Protein AF-A0A6A5S1H1-F1 (afdb_monomer_lite)

Structure (mmCIF, N/CA/C/O backbone):
data_AF-A0A6A5S1H1-F1
#
_entry.id   AF-A0A6A5S1H1-F1
#
loop_
_atom_site.group_PDB
_atom_site.id
_atom_site.type_symbol
_atom_site.label_atom_id
_atom_site.label_alt_id
_atom_site.label_comp_id
_atom_site.label_asym_id
_atom_site.label_entity_id
_atom_site.label_seq_id
_atom_site.pdbx_PDB_ins_code
_atom_site.Cartn_x
_atom_site.Cartn_y
_atom_site.Cartn_z
_atom_site.occupancy
_atom_site.B_iso_or_equiv
_atom_site.auth_seq_id
_atom_site.auth_comp_id
_atom_site.auth_asym_id
_atom_site.auth_atom_id
_atom_site.pdbx_PDB_model_num
ATOM 1 N N . MET A 1 1 ? 19.711 -15.164 12.894 1.00 39.84 1 MET A N 1
ATOM 2 C CA . MET A 1 1 ? 18.933 -15.982 11.940 1.00 39.84 1 MET A CA 1
ATOM 3 C C . MET A 1 1 ? 19.487 -15.701 10.557 1.00 39.84 1 MET A C 1
ATOM 5 O O . MET A 1 1 ? 19.548 -14.540 10.184 1.00 39.84 1 MET A O 1
ATOM 9 N N . VAL A 1 2 ? 19.986 -16.722 9.862 1.00 37.66 2 VAL A N 1
ATOM 10 C CA . VAL A 1 2 ? 20.484 -16.581 8.485 1.00 37.66 2 VAL A CA 1
ATOM 11 C C . VAL A 1 2 ? 19.257 -16.595 7.567 1.00 37.66 2 VAL A C 1
ATOM 13 O O . VAL A 1 2 ? 18.473 -17.540 7.678 1.00 37.66 2 VAL A O 1
ATOM 16 N N . PRO A 1 3 ? 19.025 -15.572 6.724 1.00 47.00 3 PRO A N 1
ATOM 17 C CA . PRO A 1 3 ? 17.914 -15.604 5.783 1.00 47.00 3 PRO A CA 1
ATOM 18 C C . PRO A 1 3 ? 18.112 -16.783 4.818 1.00 47.00 3 PRO A C 1
ATOM 20 O O . PRO A 1 3 ? 19.254 -17.083 4.454 1.00 47.00 3 PRO A O 1
ATOM 23 N N . PRO A 1 4 ? 17.042 -17.489 4.410 1.00 48.69 4 PRO A N 1
ATOM 24 C CA . PRO A 1 4 ? 17.166 -18.524 3.396 1.00 48.69 4 PRO A CA 1
ATOM 25 C C . PRO A 1 4 ? 17.802 -17.909 2.145 1.00 48.69 4 PRO A C 1
ATOM 27 O O . PRO A 1 4 ? 17.297 -16.933 1.596 1.00 48.69 4 PRO A O 1
ATOM 30 N N . SER A 1 5 ? 18.939 -18.473 1.729 1.00 50.12 5 SER A N 1
ATOM 31 C CA . SER A 1 5 ? 19.629 -18.095 0.497 1.00 50.12 5 SER A CA 1
ATOM 32 C C . SER A 1 5 ? 18.637 -18.175 -0.668 1.00 50.12 5 SER A C 1
ATOM 34 O O . SER A 1 5 ? 17.901 -19.168 -0.749 1.00 50.12 5 SER A O 1
ATOM 36 N N . PRO A 1 6 ? 18.565 -17.175 -1.565 1.00 50.78 6 PRO A N 1
ATOM 37 C CA . PRO A 1 6 ? 17.627 -17.204 -2.672 1.00 50.78 6 PRO A CA 1
ATOM 38 C C . PRO A 1 6 ? 18.099 -18.232 -3.710 1.00 50.78 6 PRO A C 1
ATOM 40 O O . PRO A 1 6 ? 18.645 -17.898 -4.754 1.00 5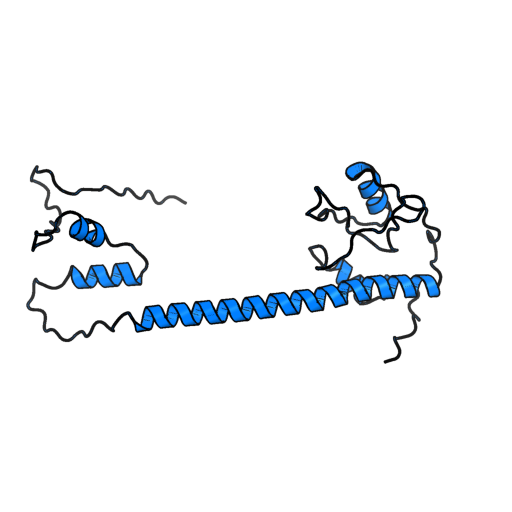0.78 6 PRO A O 1
ATOM 43 N N . GLY A 1 7 ? 17.799 -19.507 -3.460 1.00 49.41 7 GLY A N 1
ATOM 44 C CA . GLY A 1 7 ? 17.687 -20.542 -4.492 1.00 49.41 7 GLY A CA 1
ATOM 45 C C . GLY A 1 7 ? 16.432 -20.365 -5.363 1.00 49.41 7 GLY A C 1
ATOM 46 O O . GLY A 1 7 ? 16.068 -21.240 -6.142 1.00 49.41 7 GLY A O 1
ATOM 47 N N . ALA A 1 8 ? 15.726 -19.243 -5.219 1.00 53.50 8 ALA A N 1
ATOM 48 C CA . ALA A 1 8 ? 14.494 -18.940 -5.916 1.00 53.50 8 ALA A CA 1
ATOM 49 C C . ALA A 1 8 ? 14.796 -18.288 -7.271 1.00 53.50 8 ALA A C 1
ATOM 51 O O . ALA A 1 8 ? 14.995 -17.082 -7.369 1.00 53.50 8 ALA A O 1
ATOM 52 N N . GLY A 1 9 ? 14.744 -19.083 -8.340 1.00 65.06 9 GLY A N 1
ATOM 53 C CA . GLY A 1 9 ? 14.857 -18.612 -9.728 1.00 65.06 9 GLY A CA 1
ATOM 54 C C . GLY A 1 9 ? 13.734 -17.671 -10.206 1.00 65.06 9 GLY A C 1
ATOM 55 O O . GLY A 1 9 ? 13.611 -17.448 -11.407 1.00 65.06 9 GLY A O 1
ATOM 56 N N . SER A 1 10 ? 12.886 -17.148 -9.309 1.00 80.75 10 SER A N 1
ATOM 57 C CA . SER A 1 10 ? 11.794 -16.223 -9.626 1.00 80.75 10 SER A CA 1
ATOM 58 C C . SER A 1 10 ? 11.260 -15.506 -8.381 1.00 80.75 10 SER A C 1
ATOM 60 O O . SER A 1 10 ? 11.121 -16.113 -7.318 1.00 80.75 10 SER A O 1
ATOM 62 N N . ILE A 1 11 ? 10.847 -14.244 -8.552 1.00 87.12 11 ILE A N 1
ATOM 63 C CA . ILE A 1 11 ? 10.118 -13.451 -7.545 1.00 87.12 11 ILE A CA 1
ATOM 64 C C . ILE A 1 11 ? 8.825 -14.141 -7.072 1.00 87.12 11 ILE A C 1
ATOM 66 O O . ILE A 1 11 ? 8.389 -13.944 -5.942 1.00 87.12 11 ILE A O 1
ATOM 70 N N . ASN A 1 12 ? 8.230 -15.008 -7.899 1.00 88.12 12 ASN A N 1
ATOM 71 C CA . ASN A 1 12 ? 7.006 -15.741 -7.558 1.00 88.12 12 ASN A CA 1
ATOM 72 C C . ASN A 1 12 ? 7.193 -16.740 -6.403 1.00 88.12 12 ASN A C 1
ATOM 74 O O . ASN A 1 12 ? 6.206 -17.217 -5.854 1.00 88.12 12 ASN A O 1
ATOM 78 N N . ASN A 1 13 ? 8.435 -17.032 -6.011 1.00 88.19 13 ASN A N 1
ATOM 79 C CA . ASN A 1 13 ? 8.739 -17.884 -4.863 1.00 88.19 13 ASN A CA 1
ATOM 80 C C . ASN A 1 13 ? 8.932 -17.076 -3.567 1.00 88.19 13 ASN A C 1
ATOM 82 O O . ASN A 1 13 ? 9.165 -17.650 -2.504 1.00 88.19 13 ASN A O 1
ATOM 86 N N . PHE A 1 14 ? 8.869 -15.743 -3.628 1.00 92.00 14 PHE A N 1
ATOM 87 C CA . PHE A 1 14 ? 9.042 -14.891 -2.459 1.00 92.00 14 PHE A CA 1
ATOM 88 C C . PHE A 1 14 ? 7.727 -14.779 -1.694 1.00 92.00 14 PHE A C 1
ATOM 90 O O . PHE A 1 14 ? 6.811 -14.070 -2.107 1.00 92.00 14 PHE A O 1
ATOM 97 N N . VAL A 1 15 ? 7.656 -15.421 -0.527 1.00 93.56 15 VAL A N 1
ATOM 98 C CA . VAL A 1 15 ? 6.531 -15.281 0.413 1.00 93.56 15 VAL A CA 1
ATOM 99 C C . VAL A 1 15 ? 6.115 -13.816 0.640 1.00 93.56 15 VAL A C 1
ATOM 101 O O . VAL A 1 15 ? 4.923 -13.535 0.494 1.00 93.56 15 VAL A O 1
ATOM 104 N N . PRO A 1 16 ? 7.017 -12.851 0.931 1.00 94.69 16 PRO A N 1
ATOM 105 C CA . PRO A 1 16 ? 6.591 -11.465 1.135 1.00 94.69 16 PRO A CA 1
ATOM 106 C C . PRO A 1 16 ? 5.974 -10.831 -0.123 1.00 94.69 16 PRO A C 1
ATOM 108 O O . PRO A 1 16 ? 5.007 -10.078 -0.016 1.00 94.69 16 PRO A O 1
ATOM 111 N N . TYR A 1 17 ? 6.451 -11.191 -1.318 1.00 95.12 17 TYR A N 1
ATOM 112 C CA . TYR A 1 17 ? 5.857 -10.732 -2.575 1.00 95.12 17 TYR A CA 1
ATOM 113 C C . TYR A 1 17 ? 4.449 -11.302 -2.786 1.00 95.12 17 TYR A C 1
ATOM 115 O O . TYR A 1 17 ? 3.521 -10.563 -3.114 1.00 95.12 17 TYR A O 1
ATOM 123 N N . LEU A 1 18 ? 4.255 -12.601 -2.539 1.00 95.19 18 LEU A N 1
ATOM 124 C CA . LEU A 1 18 ? 2.936 -13.235 -2.630 1.00 95.19 18 LEU A CA 1
ATOM 125 C C . LEU A 1 18 ? 1.941 -12.605 -1.645 1.00 95.19 18 LEU A C 1
ATOM 127 O O . LEU A 1 18 ? 0.797 -12.328 -2.009 1.00 95.19 18 LEU A O 1
ATOM 131 N N . ARG A 1 19 ? 2.385 -12.299 -0.419 1.00 95.25 19 ARG A N 1
ATOM 132 C CA . ARG A 1 19 ? 1.577 -11.560 0.563 1.00 95.25 19 ARG A CA 1
ATOM 133 C C . ARG A 1 19 ? 1.206 -10.166 0.055 1.00 95.25 19 ARG A C 1
ATOM 135 O O . ARG A 1 19 ? 0.043 -9.788 0.152 1.00 95.25 19 ARG A O 1
ATOM 142 N N . TYR A 1 20 ? 2.156 -9.429 -0.519 1.00 95.25 20 TYR A N 1
ATOM 143 C CA . TYR A 1 20 ? 1.912 -8.115 -1.123 1.00 95.25 20 TYR A CA 1
ATOM 144 C C . TYR A 1 20 ? 0.881 -8.170 -2.267 1.00 95.25 20 TYR A C 1
ATOM 146 O O . TYR A 1 20 ? 0.015 -7.292 -2.378 1.00 95.25 20 TYR A O 1
ATOM 154 N N . LEU A 1 21 ? 0.938 -9.206 -3.112 1.00 93.69 21 LEU A N 1
ATOM 155 C CA . LEU A 1 21 ? -0.016 -9.399 -4.206 1.00 93.69 21 LEU A CA 1
ATOM 156 C C . LEU A 1 21 ? -1.433 -9.675 -3.698 1.00 93.69 21 LEU A C 1
ATOM 158 O O . LEU A 1 21 ? -2.376 -9.064 -4.193 1.00 93.69 21 LEU A O 1
ATOM 162 N N . ASN A 1 22 ? -1.574 -10.528 -2.684 1.00 93.12 22 ASN A N 1
ATOM 163 C CA . ASN A 1 22 ? -2.875 -10.966 -2.167 1.00 93.12 22 ASN A CA 1
ATOM 164 C C . ASN A 1 22 ? -3.614 -9.906 -1.335 1.00 93.12 22 ASN A C 1
ATOM 166 O O . ASN A 1 22 ? -4.733 -10.137 -0.878 1.00 93.12 22 ASN A O 1
ATOM 170 N N . ARG A 1 23 ? -3.013 -8.735 -1.118 1.00 90.50 23 ARG A N 1
ATOM 171 C CA . ARG A 1 23 ? -3.684 -7.624 -0.441 1.00 90.50 23 ARG A CA 1
ATOM 172 C C . ARG A 1 23 ? -4.744 -6.974 -1.327 1.00 90.50 23 ARG A C 1
ATOM 174 O O . ARG A 1 23 ? -4.554 -6.794 -2.522 1.00 90.50 23 ARG A O 1
ATOM 181 N N . LEU A 1 24 ? -5.845 -6.532 -0.730 1.00 87.12 24 LEU A N 1
ATOM 182 C CA . LEU A 1 24 ? -6.804 -5.681 -1.439 1.00 87.12 24 LEU A CA 1
ATOM 183 C C . LEU A 1 24 ? -6.278 -4.242 -1.507 1.00 87.12 24 LEU A C 1
ATOM 185 O O . LEU A 1 24 ? -6.124 -3.682 -2.590 1.00 87.12 24 LEU A O 1
ATOM 189 N N . ALA A 1 25 ? -5.897 -3.690 -0.356 1.00 87.31 25 ALA A N 1
ATOM 190 C CA . ALA A 1 25 ? -5.384 -2.332 -0.227 1.00 87.31 25 ALA A CA 1
ATOM 191 C C . ALA A 1 25 ? -3.847 -2.252 -0.263 1.00 87.31 25 ALA A C 1
ATOM 193 O O . ALA A 1 25 ? -3.135 -3.259 -0.230 1.00 87.31 25 ALA A O 1
ATOM 194 N N . MET A 1 26 ? -3.337 -1.023 -0.318 1.00 90.75 26 MET A N 1
ATOM 195 C CA . MET A 1 26 ? -1.927 -0.719 -0.091 1.00 90.75 26 MET A CA 1
ATOM 196 C C . MET A 1 26 ? -1.503 -1.204 1.311 1.00 90.75 26 MET A C 1
ATOM 198 O O . MET A 1 26 ? -2.243 -0.965 2.269 1.00 90.75 26 MET A O 1
ATOM 202 N N . PRO A 1 27 ? -0.347 -1.873 1.480 1.00 92.62 27 PRO A N 1
ATOM 203 C CA . PRO A 1 27 ? 0.158 -2.178 2.810 1.00 92.62 27 PRO A CA 1
ATOM 204 C C . PRO A 1 27 ? 0.377 -0.898 3.625 1.00 92.62 27 PRO A C 1
ATOM 206 O O . PRO A 1 27 ? 0.984 0.063 3.153 1.00 92.62 27 PRO A O 1
ATOM 209 N N . LEU A 1 28 ? -0.130 -0.900 4.857 1.00 91.12 28 LEU A N 1
ATOM 210 C CA . LEU A 1 28 ? 0.145 0.127 5.865 1.00 91.12 28 LEU A CA 1
ATOM 211 C C . LEU A 1 28 ? 1.645 0.411 5.991 1.00 91.12 28 LEU A C 1
ATOM 213 O O . LEU A 1 28 ? 2.463 -0.507 6.012 1.00 91.12 28 LEU A O 1
ATOM 217 N N . GLY A 1 29 ? 1.982 1.694 6.114 1.00 87.56 29 GLY A N 1
ATOM 218 C CA . GLY A 1 29 ? 3.357 2.145 6.311 1.00 87.56 29 GLY A CA 1
ATOM 219 C C . GLY A 1 29 ? 4.247 2.053 5.074 1.00 87.56 29 GLY A C 1
ATOM 220 O O . GLY A 1 29 ? 5.447 2.304 5.205 1.00 87.56 29 GLY A O 1
ATOM 221 N N . VAL A 1 30 ? 3.700 1.717 3.897 1.00 90.25 30 VAL A N 1
ATOM 222 C CA . VAL A 1 30 ? 4.475 1.761 2.655 1.00 90.25 30 VAL A CA 1
ATOM 223 C C . VAL A 1 30 ? 5.008 3.174 2.420 1.00 90.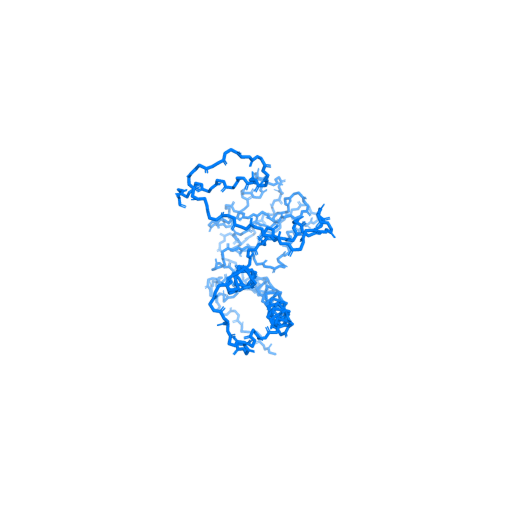25 30 VAL A C 1
ATOM 225 O O . VAL A 1 30 ? 4.295 4.164 2.582 1.00 90.25 30 VAL A O 1
ATOM 228 N N . GLU A 1 31 ? 6.279 3.259 2.057 1.00 89.19 31 GLU A N 1
ATOM 229 C CA . GLU A 1 31 ? 6.941 4.531 1.787 1.00 89.19 31 GLU A CA 1
ATOM 230 C C . GLU A 1 31 ? 6.633 5.018 0.376 1.00 89.19 31 GLU A C 1
ATOM 232 O O . GLU A 1 31 ? 6.354 4.221 -0.524 1.00 89.19 31 GLU A O 1
ATOM 237 N N . LEU A 1 32 ? 6.693 6.335 0.182 1.00 90.69 32 LEU A N 1
ATOM 238 C CA . LEU A 1 32 ? 6.616 6.933 -1.146 1.00 90.69 32 LEU A CA 1
ATOM 239 C C . LEU A 1 32 ? 7.774 6.436 -2.016 1.00 90.69 32 LEU A C 1
ATOM 241 O O . LEU A 1 32 ? 8.755 5.873 -1.527 1.00 90.69 32 LEU A O 1
ATOM 245 N N . TRP A 1 33 ? 7.650 6.617 -3.327 1.00 91.12 33 TRP A N 1
ATOM 246 C CA . TRP A 1 33 ? 8.826 6.473 -4.170 1.00 91.12 33 TRP A CA 1
ATOM 247 C C . TRP A 1 33 ? 9.830 7.568 -3.824 1.00 91.12 33 TRP A C 1
ATOM 249 O O . TRP A 1 33 ? 9.475 8.744 -3.800 1.00 91.12 33 TRP A O 1
ATOM 259 N N . GLU A 1 34 ? 11.067 7.161 -3.574 1.00 86.56 34 GLU A N 1
ATOM 260 C CA . GLU A 1 34 ? 12.192 8.081 -3.510 1.00 86.56 34 GLU A CA 1
ATOM 261 C C . GLU A 1 34 ? 12.606 8.447 -4.938 1.00 86.56 34 GLU A C 1
ATOM 263 O O . GLU A 1 34 ? 12.649 7.588 -5.830 1.00 86.56 34 GLU A O 1
ATOM 268 N N . GLU A 1 35 ? 12.856 9.735 -5.151 1.00 90.00 35 GLU A N 1
ATOM 269 C CA . GLU A 1 35 ? 13.465 10.235 -6.376 1.00 90.00 35 GLU A CA 1
ATOM 270 C C . GLU A 1 35 ? 14.983 10.104 -6.261 1.00 90.00 35 GLU A C 1
ATOM 272 O O . GLU A 1 35 ? 15.567 10.422 -5.225 1.00 90.00 35 GLU A O 1
ATOM 277 N N . ASP A 1 36 ? 15.617 9.610 -7.321 1.00 89.50 36 ASP A N 1
ATOM 278 C CA . ASP A 1 36 ? 17.070 9.635 -7.448 1.00 89.50 36 ASP A CA 1
ATOM 279 C C . ASP A 1 36 ? 17.591 11.065 -7.695 1.00 89.50 36 ASP A C 1
ATOM 281 O O . ASP A 1 36 ? 16.820 12.006 -7.896 1.00 89.50 36 ASP A O 1
ATOM 285 N N . ASP A 1 37 ? 18.916 11.235 -7.738 1.00 90.62 37 ASP A N 1
ATOM 286 C CA . ASP A 1 37 ? 19.564 12.531 -8.011 1.00 90.62 37 ASP A CA 1
ATOM 287 C C . ASP A 1 37 ? 19.144 13.157 -9.358 1.00 90.62 37 ASP A C 1
ATOM 289 O O . ASP A 1 37 ? 19.343 14.350 -9.592 1.00 90.62 37 ASP A O 1
ATOM 293 N N . ALA A 1 38 ? 18.564 12.364 -10.266 1.00 89.81 38 ALA A N 1
ATOM 294 C CA . ALA A 1 38 ? 18.036 12.809 -11.550 1.00 89.81 38 ALA A CA 1
ATOM 295 C C . ALA A 1 38 ? 16.518 13.081 -11.519 1.00 89.81 38 ALA A C 1
ATOM 297 O O . ALA A 1 38 ? 15.916 13.265 -12.585 1.00 89.81 38 ALA A O 1
ATOM 298 N N . GLY A 1 39 ? 15.894 13.092 -10.337 1.00 89.75 39 GLY A N 1
ATOM 299 C CA . GLY A 1 39 ? 14.459 13.309 -10.154 1.00 89.75 39 GLY A CA 1
ATOM 300 C C . GLY A 1 39 ? 13.603 12.150 -10.671 1.00 89.75 39 GLY A C 1
ATOM 301 O O . GLY A 1 39 ? 12.464 12.359 -11.102 1.00 89.75 39 GLY A O 1
ATOM 302 N N . LYS A 1 40 ? 14.153 10.931 -10.742 1.00 92.31 40 LYS A N 1
ATOM 303 C CA . LYS A 1 40 ? 13.445 9.756 -11.260 1.00 92.31 40 LYS A CA 1
ATOM 304 C C . LYS A 1 40 ? 13.109 8.789 -10.145 1.00 92.31 40 LYS A C 1
ATOM 306 O O . LYS A 1 40 ? 13.949 8.421 -9.334 1.00 92.31 40 LYS A O 1
ATOM 311 N N . ILE A 1 41 ? 11.885 8.282 -10.175 1.00 92.44 41 ILE A N 1
ATOM 312 C CA . ILE A 1 41 ? 11.453 7.243 -9.248 1.00 92.44 41 ILE A CA 1
ATOM 313 C C . ILE A 1 41 ? 11.907 5.860 -9.710 1.00 92.44 41 ILE A C 1
ATOM 315 O O . ILE A 1 41 ? 11.856 5.523 -10.905 1.00 92.44 41 ILE A O 1
ATOM 319 N N . ASN A 1 42 ? 12.283 5.018 -8.748 1.00 90.00 42 ASN A N 1
ATOM 320 C CA . ASN A 1 42 ? 12.562 3.609 -8.990 1.00 90.00 42 ASN A CA 1
ATOM 321 C C . ASN A 1 42 ? 11.356 2.741 -8.603 1.00 90.00 42 ASN A C 1
ATOM 323 O O . ASN A 1 42 ? 10.986 2.623 -7.435 1.00 90.00 42 ASN A O 1
ATOM 327 N N . ILE A 1 43 ? 10.746 2.111 -9.607 1.00 91.38 43 ILE A N 1
ATOM 328 C CA . ILE A 1 43 ? 9.672 1.136 -9.405 1.00 91.38 43 ILE A CA 1
ATOM 329 C C . ILE A 1 43 ? 10.306 -0.244 -9.269 1.00 91.38 43 ILE A C 1
ATOM 331 O O . ILE A 1 43 ? 10.957 -0.711 -10.211 1.00 91.38 43 ILE A O 1
ATOM 335 N N . MET A 1 44 ? 10.073 -0.926 -8.151 1.00 91.06 44 MET A N 1
ATOM 336 C CA . MET A 1 44 ? 10.704 -2.209 -7.858 1.00 91.06 44 MET A CA 1
ATOM 337 C C . MET A 1 44 ? 10.212 -3.317 -8.798 1.00 91.06 44 MET A C 1
ATOM 339 O O . MET A 1 44 ? 9.107 -3.274 -9.352 1.00 91.06 44 MET A O 1
ATOM 343 N N . PHE A 1 45 ? 11.038 -4.341 -9.014 1.00 90.50 45 PHE A N 1
ATOM 344 C CA . PHE A 1 45 ? 10.638 -5.493 -9.816 1.00 90.50 45 PHE A CA 1
ATOM 345 C C . PHE A 1 45 ? 9.400 -6.180 -9.224 1.00 90.50 45 PHE A C 1
ATOM 347 O O . PHE A 1 45 ? 9.294 -6.392 -8.018 1.00 90.50 45 PHE A O 1
ATOM 354 N N . GLY A 1 46 ? 8.432 -6.491 -10.088 1.00 90.00 46 GLY A N 1
ATOM 355 C CA . GLY A 1 46 ? 7.146 -7.066 -9.689 1.00 90.00 46 GLY A CA 1
ATOM 356 C C . GLY A 1 46 ? 6.152 -6.095 -9.044 1.00 90.00 46 GLY A C 1
ATOM 357 O O . GLY A 1 46 ? 5.033 -6.527 -8.765 1.00 90.00 46 GLY A O 1
ATOM 358 N N . GLU A 1 47 ? 6.510 -4.821 -8.833 1.00 92.88 47 GLU A N 1
ATOM 359 C CA . GLU A 1 47 ? 5.648 -3.849 -8.150 1.00 92.88 47 GLU A CA 1
ATOM 360 C C . GLU A 1 47 ? 4.405 -3.542 -8.997 1.00 92.88 47 GLU A C 1
ATOM 362 O O . GLU A 1 47 ? 4.479 -3.408 -10.225 1.00 92.88 47 GLU A O 1
ATOM 367 N N . ARG A 1 48 ? 3.243 -3.477 -8.337 1.00 93.12 48 ARG A N 1
ATOM 368 C CA . ARG A 1 48 ? 1.924 -3.397 -8.993 1.00 93.12 48 ARG A CA 1
ATOM 369 C C . ARG A 1 48 ? 1.001 -2.327 -8.424 1.00 93.12 48 ARG A C 1
ATOM 371 O O . ARG A 1 48 ? -0.074 -2.113 -8.971 1.00 93.12 48 ARG A O 1
ATOM 378 N N . ARG A 1 49 ? 1.381 -1.665 -7.336 1.00 94.56 49 ARG A N 1
ATOM 379 C CA . ARG A 1 49 ? 0.547 -0.673 -6.650 1.00 94.56 49 ARG A CA 1
ATOM 380 C C . ARG A 1 49 ? 1.219 0.685 -6.724 1.00 94.56 49 ARG A C 1
ATOM 382 O O . ARG A 1 49 ? 2.429 0.774 -6.537 1.00 94.56 49 ARG A O 1
ATOM 389 N N . CYS A 1 50 ? 0.444 1.717 -7.021 1.00 93.62 50 CYS A N 1
ATOM 390 C CA . CYS A 1 50 ? 0.957 3.075 -7.095 1.00 93.62 50 CYS A CA 1
ATOM 391 C C . CYS A 1 50 ? 1.243 3.628 -5.697 1.00 93.62 50 CYS A C 1
ATOM 393 O O . CYS A 1 50 ? 0.396 3.553 -4.816 1.00 93.62 50 CYS A O 1
ATOM 395 N N . ARG A 1 51 ? 2.436 4.202 -5.511 1.00 92.88 51 ARG A N 1
ATOM 396 C CA . ARG A 1 51 ? 2.852 4.859 -4.262 1.00 92.88 51 ARG A CA 1
ATOM 397 C C . ARG A 1 51 ? 2.929 6.379 -4.407 1.00 92.88 51 ARG A C 1
ATOM 399 O O . ARG A 1 51 ? 3.542 7.045 -3.583 1.00 92.88 51 ARG A O 1
ATOM 406 N N . ALA A 1 52 ? 2.319 6.931 -5.458 1.00 91.44 52 ALA A N 1
ATOM 407 C CA . ALA A 1 52 ? 2.254 8.370 -5.654 1.00 91.44 52 ALA A CA 1
ATOM 408 C C . ALA A 1 52 ? 1.398 9.025 -4.571 1.00 91.44 52 ALA A C 1
ATOM 410 O O . ALA A 1 52 ? 0.320 8.527 -4.240 1.00 91.44 52 ALA A O 1
ATOM 411 N N . ASN A 1 53 ? 1.865 10.163 -4.064 1.00 89.44 53 ASN A N 1
ATOM 412 C CA . ASN A 1 53 ? 1.105 10.991 -3.144 1.00 89.44 53 ASN A CA 1
ATOM 413 C C . ASN A 1 53 ? 0.160 11.915 -3.928 1.00 89.44 53 ASN A C 1
ATOM 415 O O . ASN A 1 53 ? 0.605 12.762 -4.700 1.00 89.44 53 ASN A O 1
ATOM 419 N N . ILE A 1 54 ? -1.142 11.764 -3.713 1.00 83.00 54 ILE A N 1
ATOM 420 C CA . ILE A 1 54 ? -2.199 12.614 -4.255 1.00 83.00 54 ILE A CA 1
ATOM 421 C C . ILE A 1 54 ? -2.545 13.669 -3.199 1.00 83.00 54 ILE A C 1
ATOM 423 O O . ILE A 1 54 ? -3.021 13.356 -2.104 1.00 83.00 54 ILE A O 1
ATOM 427 N N . GLY A 1 55 ? -2.302 14.941 -3.521 1.00 79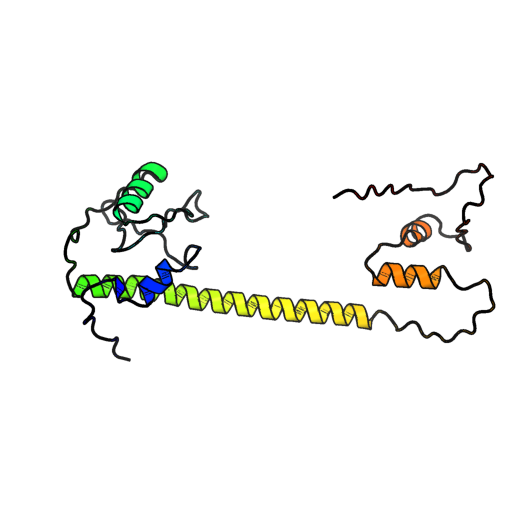.31 55 GLY A N 1
ATOM 428 C CA . GLY A 1 55 ? -2.680 16.068 -2.658 1.00 79.31 55 GLY A CA 1
ATOM 429 C C . GLY A 1 55 ? -1.935 16.125 -1.317 1.00 79.31 55 GLY A C 1
ATOM 430 O O . GLY A 1 55 ? -2.453 16.685 -0.353 1.00 79.31 55 GLY A O 1
ATOM 431 N N . GLY A 1 56 ? -0.748 15.517 -1.227 1.00 75.25 56 GLY A N 1
ATOM 432 C CA . GLY A 1 56 ? 0.123 15.585 -0.049 1.00 75.25 56 GLY A CA 1
ATOM 433 C C . GLY A 1 56 ? -0.299 14.706 1.133 1.00 75.25 56 GLY A C 1
ATOM 434 O O . GLY A 1 56 ? 0.415 14.677 2.133 1.00 75.25 56 GLY A O 1
ATOM 435 N N . ARG A 1 57 ? -1.430 13.994 1.048 1.00 72.56 57 ARG A N 1
ATOM 436 C CA . ARG A 1 57 ? -2.019 13.262 2.184 1.00 72.56 57 ARG A CA 1
ATOM 437 C C . ARG A 1 57 ? -2.402 11.817 1.889 1.00 72.56 57 ARG A C 1
ATOM 439 O O . ARG A 1 57 ? -2.514 11.038 2.830 1.00 72.56 57 ARG A O 1
ATOM 446 N N . VAL A 1 58 ? -2.649 11.457 0.629 1.00 82.25 58 VAL A N 1
ATOM 447 C CA . VAL A 1 58 ? -3.283 10.176 0.284 1.00 82.25 58 VAL A CA 1
ATOM 448 C C . VAL A 1 58 ? -2.494 9.478 -0.809 1.00 82.25 58 VAL A C 1
ATOM 450 O O . VAL A 1 58 ? -2.191 10.072 -1.836 1.00 82.25 58 VAL A O 1
ATOM 453 N N . LEU A 1 59 ? -2.184 8.199 -0.616 1.00 87.19 59 LEU A N 1
ATOM 454 C CA . LEU A 1 59 ? -1.571 7.396 -1.670 1.00 87.19 59 LEU A CA 1
ATOM 455 C C . LEU A 1 59 ? -2.583 7.075 -2.767 1.00 87.19 59 LEU A C 1
ATOM 457 O O . LEU A 1 59 ? -3.753 6.799 -2.498 1.00 87.19 59 LEU A O 1
ATOM 461 N N . CYS A 1 60 ? -2.117 7.050 -4.010 1.00 90.75 60 CYS A N 1
ATOM 462 C CA . CYS A 1 60 ? -2.920 6.577 -5.123 1.00 90.75 60 CYS A CA 1
ATOM 463 C C . CYS A 1 60 ? -3.380 5.127 -4.891 1.00 90.75 60 CYS A C 1
ATOM 465 O O . CYS A 1 60 ? -2.578 4.235 -4.637 1.00 90.75 60 CYS A O 1
ATOM 467 N N . SER A 1 61 ? -4.681 4.871 -5.037 1.00 87.00 61 SER A N 1
ATOM 468 C CA . SER A 1 61 ? -5.277 3.543 -4.836 1.00 87.00 61 SER A CA 1
ATOM 469 C C . SER A 1 61 ? -5.125 2.602 -6.039 1.00 87.00 61 SER A C 1
ATOM 471 O O . SER A 1 61 ? -5.594 1.464 -5.994 1.00 87.00 61 SER A O 1
ATOM 473 N N . THR A 1 62 ? -4.479 3.047 -7.122 1.00 92.81 62 THR A N 1
ATOM 474 C CA . THR A 1 62 ? -4.390 2.273 -8.366 1.00 92.81 62 THR A CA 1
ATOM 475 C C . THR A 1 62 ? -3.520 1.029 -8.190 1.00 92.81 62 THR A C 1
ATOM 477 O O . THR A 1 62 ? -2.350 1.107 -7.802 1.00 92.81 62 THR A O 1
ATOM 480 N N . VAL A 1 63 ? -4.078 -0.119 -8.581 1.00 93.44 63 VAL A N 1
ATOM 481 C CA . VAL A 1 63 ? -3.378 -1.401 -8.714 1.00 93.44 63 VAL A CA 1
ATOM 482 C C . VAL A 1 63 ? -3.423 -1.839 -10.174 1.00 93.44 63 VAL A C 1
ATOM 484 O O . VAL A 1 63 ? -4.470 -1.782 -10.814 1.00 93.44 63 VAL A O 1
ATOM 487 N N . VAL A 1 64 ? -2.292 -2.282 -10.714 1.00 93.12 64 VAL A N 1
ATOM 488 C CA . VAL A 1 64 ? -2.150 -2.694 -12.115 1.00 93.12 64 VAL A CA 1
ATOM 489 C C . VAL A 1 64 ? -1.571 -4.102 -12.228 1.00 93.12 64 VAL A C 1
ATOM 491 O O . VAL A 1 64 ? -0.952 -4.625 -11.306 1.00 93.12 64 VAL A O 1
ATOM 494 N N . SER A 1 65 ? -1.742 -4.735 -13.387 1.00 89.81 65 SER A N 1
ATOM 495 C CA . SER A 1 65 ? -1.309 -6.119 -13.619 1.00 89.81 65 SER A CA 1
ATOM 496 C C . SER A 1 65 ? 0.199 -6.279 -13.823 1.00 89.81 65 SER A C 1
ATOM 498 O O . SER A 1 65 ? 0.746 -7.354 -13.574 1.00 89.81 65 SER A O 1
ATOM 500 N N . THR A 1 66 ? 0.896 -5.234 -14.275 1.00 90.50 66 THR A N 1
ATOM 501 C CA . THR A 1 66 ? 2.329 -5.295 -14.584 1.00 90.50 66 THR A CA 1
ATOM 502 C C . THR A 1 66 ? 3.061 -4.037 -14.143 1.00 90.50 66 THR A C 1
ATOM 504 O O . THR A 1 66 ? 2.501 -2.942 -14.096 1.00 90.50 66 THR A O 1
ATOM 507 N N . ARG A 1 67 ? 4.367 -4.179 -13.910 1.00 90.12 67 ARG A N 1
ATOM 508 C CA . ARG A 1 67 ? 5.263 -3.051 -13.642 1.00 90.12 67 ARG A CA 1
ATOM 509 C C . ARG A 1 67 ? 5.300 -2.037 -14.791 1.00 90.12 67 ARG A C 1
ATOM 511 O O . ARG A 1 67 ? 5.393 -0.840 -14.552 1.00 90.12 67 ARG A O 1
ATOM 518 N N . GLY A 1 68 ? 5.200 -2.503 -16.039 1.00 91.12 68 GLY A N 1
ATOM 519 C CA . GLY A 1 68 ? 5.129 -1.626 -17.212 1.00 91.12 68 GLY A CA 1
ATOM 520 C C . GLY A 1 68 ? 3.880 -0.743 -17.191 1.00 91.12 68 GLY A C 1
ATOM 521 O O . GLY A 1 68 ? 3.981 0.468 -17.375 1.00 91.12 68 GLY A O 1
ATOM 522 N N . ALA A 1 69 ? 2.722 -1.325 -16.863 1.00 93.44 69 ALA A N 1
ATOM 523 C CA . ALA A 1 69 ? 1.492 -0.563 -16.665 1.00 93.44 69 ALA A CA 1
ATOM 524 C C . ALA A 1 69 ? 1.620 0.434 -15.501 1.00 93.44 69 ALA A C 1
ATOM 526 O O . ALA A 1 69 ? 1.114 1.551 -15.599 1.00 93.44 69 ALA A O 1
ATOM 527 N N . LEU A 1 70 ? 2.348 0.070 -14.437 1.00 94.31 70 LEU A N 1
ATOM 528 C CA . LEU A 1 70 ? 2.559 0.943 -13.279 1.00 94.31 70 LEU A CA 1
ATOM 529 C C . LEU A 1 70 ? 3.400 2.160 -13.654 1.00 94.31 70 LEU A C 1
ATOM 531 O O . LEU A 1 70 ? 3.039 3.283 -13.312 1.00 94.31 70 LEU A O 1
ATOM 535 N N . LYS A 1 71 ? 4.469 1.941 -14.428 1.00 93.56 71 LYS A N 1
ATOM 536 C CA . LYS A 1 71 ? 5.273 3.016 -15.015 1.00 93.56 71 LYS A CA 1
ATOM 537 C C . LYS A 1 71 ? 4.401 3.957 -15.844 1.00 93.56 71 LYS A C 1
ATOM 539 O O . LYS A 1 71 ? 4.446 5.164 -15.640 1.00 93.56 71 LYS A O 1
ATOM 544 N N . THR A 1 72 ? 3.596 3.426 -16.765 1.00 95.00 72 THR A N 1
ATOM 545 C CA . THR A 1 72 ? 2.718 4.258 -17.602 1.00 95.00 72 THR A CA 1
ATOM 546 C C . THR A 1 72 ? 1.704 5.038 -16.770 1.00 95.00 72 THR A C 1
ATOM 548 O O . THR A 1 72 ? 1.468 6.209 -17.059 1.00 95.00 72 THR A O 1
ATOM 551 N N . HIS A 1 73 ? 1.130 4.419 -15.739 1.00 95.50 73 HIS A N 1
ATOM 552 C CA . HIS A 1 73 ? 0.221 5.087 -14.814 1.00 95.50 73 HIS A CA 1
ATOM 553 C C . HIS A 1 73 ? 0.916 6.236 -14.071 1.00 95.50 73 HIS A C 1
ATOM 555 O O . HIS A 1 73 ? 0.414 7.355 -14.108 1.00 95.50 73 HIS A O 1
ATOM 561 N N . ALA A 1 74 ? 2.087 5.991 -13.473 1.00 94.31 74 ALA A N 1
ATOM 562 C CA . ALA A 1 74 ? 2.848 7.004 -12.742 1.00 94.31 74 ALA A CA 1
ATOM 563 C C . ALA A 1 74 ? 3.200 8.218 -13.615 1.00 94.31 74 ALA A C 1
ATOM 565 O O . ALA A 1 74 ? 2.985 9.357 -13.210 1.00 94.31 74 ALA A O 1
ATOM 566 N N . VAL A 1 75 ? 3.650 7.972 -14.847 1.00 94.50 75 VAL A N 1
ATOM 567 C CA . VAL A 1 75 ? 3.981 9.040 -15.801 1.00 94.50 75 VAL A CA 1
ATOM 568 C C . VAL A 1 75 ? 2.734 9.824 -16.211 1.00 94.50 75 VAL A C 1
ATOM 570 O O . VAL A 1 75 ? 2.726 11.048 -16.158 1.00 94.50 75 VAL A O 1
ATOM 573 N N . LYS A 1 76 ? 1.667 9.135 -16.635 1.00 95.56 76 LYS A N 1
ATOM 574 C CA . LYS A 1 76 ? 0.502 9.803 -17.238 1.00 95.56 76 LYS A CA 1
ATOM 575 C C . LYS A 1 76 ? -0.417 10.473 -16.222 1.00 95.56 76 LYS A C 1
ATOM 577 O O . LYS A 1 76 ? -1.015 11.485 -16.553 1.00 95.56 76 LYS A O 1
ATOM 582 N N . GLN A 1 77 ? -0.583 9.876 -15.044 1.00 95.25 77 GLN A N 1
ATOM 583 C CA . GLN A 1 77 ? -1.542 10.349 -14.042 1.00 95.25 77 GLN A CA 1
ATOM 584 C C . GLN A 1 77 ? -0.892 11.250 -12.993 1.00 95.25 77 GLN A C 1
ATOM 586 O O . GLN A 1 77 ? -1.551 12.153 -12.493 1.00 95.25 77 GLN A O 1
ATOM 591 N N . HIS A 1 78 ? 0.393 11.031 -12.692 1.00 93.25 78 HIS A N 1
ATOM 592 C CA . HIS A 1 78 ? 1.097 11.757 -11.629 1.00 93.25 78 HIS A CA 1
ATOM 593 C C . HIS A 1 78 ? 2.269 12.602 -12.141 1.00 93.25 78 HIS A C 1
ATOM 595 O O . HIS A 1 78 ? 2.969 13.204 -11.337 1.00 93.25 78 HIS A O 1
ATOM 601 N N . GLY A 1 79 ? 2.510 12.648 -13.459 1.00 91.75 79 GLY A N 1
ATOM 602 C CA . GLY A 1 79 ? 3.580 13.458 -14.057 1.00 91.75 79 GLY A CA 1
ATOM 603 C C . GLY A 1 79 ? 4.997 13.030 -13.658 1.00 91.75 79 GLY A C 1
ATOM 604 O O . GLY A 1 79 ? 5.936 13.801 -13.822 1.00 91.75 79 GLY A O 1
ATOM 605 N N . MET A 1 80 ? 5.159 11.819 -13.118 1.00 92.44 80 MET A N 1
ATOM 606 C CA . MET A 1 80 ? 6.428 11.350 -12.562 1.00 92.44 80 MET A CA 1
ATOM 607 C C . MET A 1 80 ? 7.386 10.874 -13.652 1.00 92.44 80 MET A C 1
ATOM 609 O O . MET A 1 80 ? 6.974 10.235 -14.623 1.00 92.44 80 MET A O 1
ATOM 613 N N . THR A 1 81 ? 8.685 11.088 -13.448 1.00 93.50 81 THR A N 1
ATOM 614 C CA . THR A 1 81 ? 9.722 10.494 -14.299 1.00 93.50 81 THR A CA 1
ATOM 615 C C . THR A 1 81 ? 10.186 9.180 -13.687 1.00 93.50 81 THR A C 1
ATOM 617 O O . THR A 1 81 ? 10.495 9.119 -12.506 1.00 93.50 81 THR A O 1
ATOM 620 N N . VAL A 1 82 ? 10.239 8.105 -14.475 1.00 90.69 82 VAL A N 1
ATOM 621 C CA . VAL A 1 82 ? 10.606 6.766 -13.981 1.00 90.69 82 VAL A CA 1
ATOM 622 C C . VAL A 1 82 ? 11.960 6.358 -14.542 1.00 90.69 82 VAL A C 1
ATOM 624 O O . VAL A 1 82 ? 12.165 6.421 -15.761 1.00 90.69 82 VAL A O 1
ATOM 627 N N . ALA A 1 83 ? 12.857 5.891 -13.672 1.00 88.50 83 ALA A N 1
ATOM 628 C CA . ALA A 1 83 ? 14.169 5.396 -14.065 1.00 88.50 83 ALA A CA 1
ATOM 629 C C . ALA A 1 83 ? 14.055 4.237 -15.074 1.00 88.50 83 ALA A C 1
ATOM 631 O O . ALA A 1 83 ? 13.095 3.454 -15.081 1.00 88.50 83 ALA A O 1
ATOM 632 N N . VAL A 1 84 ? 15.032 4.136 -15.979 1.00 78.94 84 VAL A N 1
ATOM 633 C CA . VAL A 1 84 ? 15.098 3.007 -16.915 1.00 78.94 84 VAL A CA 1
ATOM 634 C C . VAL A 1 84 ? 15.422 1.760 -16.107 1.00 78.94 84 VAL A C 1
ATOM 636 O O . VAL A 1 84 ? 16.351 1.753 -15.311 1.00 78.94 84 VAL A O 1
ATOM 639 N N . SER A 1 85 ? 14.647 0.694 -16.297 1.00 70.81 85 SER A N 1
ATOM 640 C CA . SER A 1 85 ? 14.954 -0.556 -15.623 1.00 70.81 85 SER A CA 1
ATOM 641 C C . SER A 1 85 ? 15.943 -1.381 -16.426 1.00 70.81 85 SER A C 1
ATOM 643 O O . SER A 1 85 ? 15.645 -1.771 -17.551 1.00 70.81 85 SER A O 1
ATOM 645 N N . GLU A 1 86 ? 17.048 -1.746 -15.790 1.00 62.31 86 GLU A N 1
ATOM 646 C CA . GLU A 1 86 ? 18.093 -2.578 -16.397 1.00 62.31 86 GLU A CA 1
ATOM 647 C C . GLU A 1 86 ? 17.705 -4.071 -16.491 1.00 62.31 86 GLU A C 1
ATOM 649 O O . GLU A 1 86 ? 18.245 -4.814 -17.301 1.00 62.31 86 GLU A O 1
ATOM 654 N N . ASN A 1 87 ? 16.695 -4.519 -15.732 1.00 60.62 87 ASN A N 1
ATOM 655 C CA . ASN A 1 87 ? 16.403 -5.943 -15.504 1.00 60.62 87 ASN A CA 1
ATOM 656 C C . ASN A 1 87 ? 15.165 -6.480 -16.252 1.00 60.62 87 ASN A C 1
ATOM 658 O O . ASN A 1 87 ? 14.408 -7.284 -15.711 1.00 60.62 87 ASN A O 1
ATOM 662 N N . MET A 1 88 ? 14.931 -6.055 -17.498 1.00 59.41 88 MET A N 1
ATOM 663 C CA . MET A 1 88 ? 13.734 -6.413 -18.295 1.00 59.41 88 MET A CA 1
ATOM 664 C C . MET A 1 88 ? 13.655 -7.892 -18.743 1.00 59.41 88 MET A C 1
ATOM 666 O O . MET A 1 88 ? 12.707 -8.266 -19.427 1.00 59.41 88 MET A O 1
ATOM 670 N N . GLY A 1 89 ? 14.618 -8.740 -18.362 1.00 66.19 89 GLY A N 1
ATOM 671 C CA . GLY A 1 89 ? 14.662 -10.157 -18.743 1.00 66.19 89 GLY A CA 1
ATOM 672 C C . GLY A 1 89 ? 14.849 -11.090 -17.549 1.00 66.19 89 GLY A C 1
ATOM 673 O O . GLY A 1 89 ? 13.880 -11.586 -16.978 1.00 66.19 89 GLY A O 1
ATOM 674 N N . LYS A 1 90 ? 16.110 -11.342 -17.183 1.00 73.56 90 LYS A N 1
ATOM 675 C CA . LYS A 1 90 ? 16.500 -12.203 -16.059 1.00 73.56 90 LYS A CA 1
ATOM 676 C C . LYS A 1 90 ? 17.236 -11.364 -15.017 1.00 73.56 90 LYS A C 1
ATOM 678 O O . LYS A 1 90 ? 18.415 -11.081 -15.218 1.00 73.56 90 LYS A O 1
ATOM 683 N N . PRO A 1 91 ? 16.560 -10.932 -13.942 1.00 80.75 91 PRO A N 1
ATOM 684 C CA . PRO A 1 91 ? 17.225 -10.178 -12.897 1.00 80.75 91 PRO A CA 1
ATOM 685 C C . PRO A 1 91 ? 18.308 -11.036 -12.230 1.00 80.75 91 PRO A C 1
ATOM 687 O O . PRO A 1 91 ? 18.139 -12.247 -12.076 1.00 80.75 91 PRO A O 1
ATOM 690 N N . SER A 1 92 ? 19.426 -10.415 -11.857 1.00 83.69 92 SER A N 1
ATOM 691 C CA . SER A 1 92 ? 20.524 -11.113 -11.184 1.00 83.69 92 SER A CA 1
ATOM 692 C C . SER A 1 92 ? 20.098 -11.607 -9.795 1.00 83.69 92 SER A C 1
ATOM 694 O O . SER A 1 92 ? 19.200 -11.040 -9.173 1.00 83.69 92 SER A O 1
ATOM 696 N N . GLY A 1 93 ? 20.759 -12.650 -9.282 1.00 84.56 93 GLY A N 1
ATOM 697 C CA . GLY A 1 93 ? 20.526 -13.151 -7.920 1.00 84.56 93 GLY A CA 1
ATOM 698 C C . GLY A 1 93 ? 20.633 -12.060 -6.840 1.00 84.56 93 GLY A C 1
ATOM 699 O O . GLY A 1 93 ? 19.705 -11.930 -6.043 1.00 84.56 93 GLY A O 1
ATOM 700 N N . PRO A 1 94 ? 21.686 -11.215 -6.843 1.00 87.38 94 PRO A N 1
ATOM 701 C CA . PRO A 1 94 ? 21.793 -10.090 -5.913 1.00 87.38 94 PRO A CA 1
ATOM 702 C C . PRO A 1 94 ? 20.639 -9.090 -6.027 1.00 87.38 94 PRO A C 1
ATOM 704 O O . PRO A 1 94 ? 20.115 -8.637 -5.017 1.00 87.38 94 PRO A O 1
ATOM 707 N N . TYR A 1 95 ? 20.180 -8.784 -7.243 1.00 87.19 95 TYR A N 1
ATOM 708 C CA . TYR A 1 95 ? 19.031 -7.898 -7.410 1.00 87.19 95 TYR A CA 1
ATOM 709 C C . TYR A 1 95 ? 17.735 -8.541 -6.901 1.00 87.19 95 TYR A C 1
ATOM 711 O O . TYR A 1 95 ? 16.927 -7.880 -6.255 1.00 87.19 95 TYR A O 1
ATOM 719 N N . LEU A 1 96 ? 17.536 -9.840 -7.144 1.00 88.56 96 LEU A N 1
ATOM 720 C CA . LEU A 1 96 ? 16.411 -10.586 -6.579 1.00 88.56 96 LEU A CA 1
ATOM 721 C C . LEU A 1 96 ? 16.441 -10.598 -5.043 1.00 88.56 96 LEU A C 1
ATOM 723 O O . LEU A 1 96 ? 15.378 -10.520 -4.432 1.00 88.56 96 LEU A O 1
ATOM 727 N N . GLN A 1 97 ? 17.622 -10.619 -4.422 1.00 89.56 97 GLN A N 1
ATOM 728 C CA . GLN A 1 97 ? 17.766 -10.456 -2.973 1.00 89.56 97 GLN A CA 1
ATOM 729 C C . GLN A 1 97 ? 17.282 -9.070 -2.512 1.00 89.56 97 GLN A C 1
ATOM 731 O O . GLN A 1 97 ? 16.450 -8.993 -1.612 1.00 89.56 97 GLN A O 1
ATOM 736 N N . THR A 1 98 ? 17.690 -7.987 -3.181 1.00 90.31 98 THR A N 1
ATOM 737 C CA . THR A 1 98 ? 17.189 -6.629 -2.885 1.00 90.31 98 THR A CA 1
ATOM 738 C C . THR A 1 98 ? 15.670 -6.523 -3.052 1.00 90.31 98 THR A C 1
ATOM 740 O O . THR A 1 98 ? 14.982 -5.896 -2.249 1.00 90.31 98 THR A O 1
ATOM 743 N N . VAL A 1 99 ? 15.118 -7.167 -4.083 1.00 91.12 99 VAL A N 1
ATOM 744 C CA . VAL A 1 99 ? 13.668 -7.225 -4.311 1.00 91.12 99 VAL A CA 1
ATOM 745 C C . VAL A 1 99 ? 12.968 -7.970 -3.170 1.00 91.12 99 VAL A C 1
ATOM 747 O O . VAL A 1 99 ? 11.916 -7.528 -2.708 1.00 91.12 99 VAL A O 1
ATOM 750 N N . TRP A 1 100 ? 13.533 -9.086 -2.703 1.00 93.00 100 TRP A N 1
ATOM 751 C CA . TRP A 1 100 ? 13.000 -9.825 -1.559 1.00 93.00 100 TRP A CA 1
ATOM 752 C C . TRP A 1 100 ? 12.980 -8.958 -0.295 1.00 93.00 100 TRP A C 1
ATOM 754 O O . TRP A 1 100 ? 11.932 -8.861 0.344 1.00 93.00 100 TRP A O 1
ATOM 764 N N . GLU A 1 101 ? 14.089 -8.282 0.013 1.00 94.00 101 GLU A N 1
ATOM 765 C CA . GLU A 1 101 ? 14.224 -7.391 1.176 1.00 94.00 101 GLU A CA 1
ATOM 766 C C . GLU A 1 101 ? 13.209 -6.250 1.129 1.00 94.00 101 GLU A C 1
ATOM 768 O O . GLU A 1 101 ? 12.531 -5.981 2.118 1.00 94.00 101 GLU A O 1
ATOM 773 N N . PHE A 1 102 ? 13.025 -5.638 -0.042 1.00 92.81 102 PHE A N 1
ATOM 774 C CA . PHE A 1 102 ? 12.020 -4.601 -0.244 1.00 92.81 102 PHE A CA 1
ATOM 775 C C . PHE A 1 102 ? 10.607 -5.073 0.139 1.00 92.81 102 PHE A C 1
ATOM 777 O O . PHE A 1 102 ? 9.927 -4.417 0.931 1.00 92.81 102 PHE A O 1
ATOM 784 N N . TYR A 1 103 ? 10.155 -6.221 -0.380 1.00 95.12 103 TYR A N 1
ATOM 785 C CA . TYR A 1 103 ? 8.820 -6.730 -0.040 1.00 95.12 103 TYR A CA 1
ATOM 786 C C . TYR A 1 103 ? 8.729 -7.218 1.403 1.00 95.12 103 TYR A C 1
ATOM 788 O O . TYR A 1 103 ? 7.672 -7.076 2.019 1.00 95.12 103 TYR A O 1
ATOM 796 N N . HIS A 1 104 ? 9.803 -7.796 1.941 1.00 95.44 104 HIS A N 1
ATOM 797 C CA . HIS A 1 104 ? 9.854 -8.220 3.333 1.00 95.44 104 HIS A CA 1
ATOM 798 C C . HIS A 1 104 ? 9.664 -7.026 4.269 1.00 95.44 104 HIS A C 1
ATOM 800 O O . HIS A 1 104 ? 8.744 -7.049 5.079 1.00 95.44 104 HIS A O 1
ATOM 806 N N . ASN A 1 105 ? 10.414 -5.942 4.064 1.00 95.75 105 ASN A N 1
ATOM 807 C CA . ASN A 1 105 ? 10.329 -4.731 4.880 1.00 95.75 105 ASN A CA 1
ATOM 808 C C . ASN A 1 105 ? 8.936 -4.089 4.830 1.00 95.75 105 ASN A C 1
ATOM 810 O O . ASN A 1 105 ? 8.395 -3.699 5.866 1.00 95.75 105 ASN A O 1
ATOM 814 N N . ILE A 1 106 ? 8.319 -4.019 3.644 1.00 95.06 106 ILE A N 1
ATOM 815 C CA . ILE A 1 106 ? 6.946 -3.510 3.501 1.00 95.06 106 ILE A CA 1
ATOM 816 C C . ILE A 1 106 ? 5.965 -4.359 4.309 1.00 95.06 106 ILE A C 1
ATOM 818 O O . ILE A 1 106 ? 5.104 -3.818 5.005 1.00 95.06 106 ILE A O 1
ATOM 822 N N . MET A 1 107 ? 6.065 -5.685 4.204 1.00 96.44 107 MET A N 1
ATOM 823 C CA . MET A 1 107 ? 5.123 -6.581 4.867 1.00 96.44 107 MET A CA 1
ATOM 824 C C . MET A 1 107 ? 5.339 -6.649 6.379 1.00 96.44 107 MET A C 1
ATOM 826 O O . MET A 1 107 ? 4.356 -6.701 7.113 1.00 96.44 107 MET A O 1
ATOM 830 N N . ASP A 1 108 ? 6.579 -6.577 6.849 1.00 96.38 108 ASP A N 1
ATOM 831 C CA . ASP A 1 108 ? 6.904 -6.543 8.275 1.00 96.38 108 ASP A CA 1
ATOM 832 C C . ASP A 1 108 ? 6.397 -5.252 8.922 1.00 96.38 108 ASP A C 1
ATOM 834 O O . ASP A 1 108 ? 5.730 -5.285 9.959 1.00 96.38 108 ASP A O 1
ATOM 838 N N . LYS A 1 109 ? 6.633 -4.105 8.272 1.00 96.44 109 LYS A N 1
ATOM 839 C CA . LYS A 1 109 ? 6.112 -2.809 8.727 1.00 96.44 109 LYS A CA 1
ATOM 840 C C . LYS A 1 109 ? 4.588 -2.802 8.735 1.00 96.44 109 LYS A C 1
ATOM 842 O O . LYS A 1 109 ? 3.977 -2.323 9.689 1.00 96.44 109 LYS A O 1
ATOM 847 N N . HIS A 1 110 ? 3.975 -3.379 7.705 1.00 95.88 110 HIS A N 1
ATOM 848 C CA . HIS A 1 110 ? 2.534 -3.543 7.666 1.00 95.88 110 HIS A CA 1
ATOM 849 C C . HIS A 1 110 ? 2.020 -4.372 8.849 1.00 95.88 110 HIS A C 1
ATOM 851 O O . HIS A 1 110 ? 1.085 -3.942 9.519 1.00 95.88 110 HIS A O 1
ATOM 857 N N . ASP A 1 111 ? 2.608 -5.542 9.102 1.00 96.50 111 ASP A N 1
ATOM 858 C CA . ASP A 1 111 ? 2.167 -6.447 10.167 1.00 96.50 111 ASP A CA 1
ATOM 859 C C . ASP A 1 111 ? 2.318 -5.796 11.547 1.00 96.50 111 ASP A C 1
ATOM 861 O O . ASP A 1 111 ? 1.425 -5.908 12.388 1.00 96.50 111 ASP A O 1
ATOM 865 N N . LEU A 1 112 ? 3.409 -5.055 11.759 1.00 96.94 112 LEU A N 1
ATOM 866 C CA . LEU A 1 112 ? 3.640 -4.294 12.983 1.00 96.94 112 LEU A CA 1
ATOM 867 C C . LEU A 1 112 ? 2.552 -3.236 13.211 1.00 96.94 112 LEU A C 1
ATOM 869 O O . LEU A 1 112 ? 2.021 -3.131 14.321 1.00 96.94 112 LEU A O 1
ATOM 873 N N . LEU A 1 113 ? 2.202 -2.474 12.172 1.00 96.38 113 LEU A N 1
ATOM 874 C CA . LEU A 1 113 ? 1.169 -1.438 12.252 1.00 96.38 113 LEU A CA 1
ATOM 875 C C . LEU A 1 113 ? -0.231 -2.040 12.408 1.00 96.38 113 LEU A C 1
ATOM 877 O O . LEU A 1 113 ? -0.988 -1.588 13.262 1.00 96.38 113 LEU A O 1
ATOM 881 N N . ALA A 1 114 ? -0.547 -3.100 11.663 1.00 95.06 114 ALA A N 1
ATOM 882 C CA . ALA A 1 114 ? -1.823 -3.802 11.770 1.00 95.06 114 ALA A CA 1
ATOM 883 C C . ALA A 1 114 ? -2.019 -4.413 13.166 1.00 95.06 114 ALA A C 1
ATOM 885 O O . ALA A 1 114 ? -3.103 -4.331 13.740 1.00 95.06 114 ALA A O 1
ATOM 886 N N . ALA A 1 115 ? -0.962 -4.981 13.758 1.00 95.88 115 ALA A N 1
ATOM 887 C CA . ALA A 1 115 ? -1.011 -5.482 15.127 1.00 95.88 115 ALA A CA 1
ATOM 888 C C . ALA A 1 115 ? -1.213 -4.352 16.152 1.00 95.88 115 ALA A C 1
ATOM 890 O O . ALA A 1 115 ? -1.878 -4.557 17.167 1.00 95.88 115 ALA A O 1
ATOM 891 N N . ALA A 1 116 ? -0.642 -3.168 15.914 1.00 95.69 116 ALA A N 1
ATOM 892 C CA . ALA A 1 116 ? -0.851 -2.008 16.777 1.00 95.69 116 ALA A CA 1
ATOM 893 C C . ALA A 1 116 ? -2.292 -1.484 16.697 1.00 95.69 116 ALA A C 1
ATOM 895 O O . ALA A 1 116 ? -2.906 -1.276 17.742 1.00 95.69 116 ALA A O 1
ATOM 896 N N . GLU A 1 117 ? -2.838 -1.341 15.489 1.00 94.62 117 GLU A N 1
ATOM 897 C CA . GLU A 1 117 ? -4.229 -0.934 15.255 1.00 94.62 117 GLU A CA 1
ATOM 898 C C . GLU A 1 117 ? -5.207 -1.923 15.898 1.00 94.62 117 GLU A C 1
ATOM 900 O O . GLU A 1 117 ? -6.060 -1.526 16.688 1.00 94.62 117 GLU A O 1
ATOM 905 N N . HIS A 1 118 ? -4.986 -3.227 15.710 1.00 95.06 118 HIS A N 1
ATOM 906 C CA . HIS A 1 118 ? -5.826 -4.253 16.323 1.00 95.06 118 HIS A CA 1
ATOM 907 C C . HIS A 1 118 ? -5.832 -4.190 17.860 1.00 95.06 118 HIS A C 1
ATOM 909 O O . HIS A 1 118 ? -6.878 -4.371 18.482 1.00 95.06 118 HIS A O 1
ATOM 915 N N . ARG A 1 119 ? -4.684 -3.904 18.494 1.00 95.31 119 ARG A N 1
ATOM 916 C CA . ARG A 1 119 ? -4.620 -3.707 19.955 1.00 95.31 119 ARG A CA 1
ATOM 917 C C . ARG A 1 119 ? -5.415 -2.481 20.403 1.00 95.31 119 ARG A C 1
ATOM 919 O O . ARG A 1 119 ? -6.071 -2.535 21.441 1.00 95.31 119 ARG A O 1
ATOM 926 N N . ILE A 1 120 ? -5.358 -1.391 19.639 1.00 95.25 120 ILE A N 1
ATOM 927 C CA . ILE A 1 120 ? -6.126 -0.173 19.923 1.00 95.25 120 ILE A CA 1
ATOM 928 C C . ILE A 1 120 ? -7.625 -0.466 19.813 1.00 95.25 120 ILE A C 1
ATOM 930 O O . ILE A 1 120 ? -8.376 -0.114 20.721 1.00 95.25 120 ILE A O 1
ATOM 934 N N . ASP A 1 121 ? -8.050 -1.172 18.766 1.00 94.69 121 ASP A N 1
ATOM 935 C CA . ASP A 1 121 ? -9.452 -1.542 18.559 1.00 94.69 121 ASP A CA 1
ATOM 936 C C . ASP A 1 121 ? -9.988 -2.435 19.681 1.00 94.69 121 ASP A C 1
ATOM 938 O O . ASP A 1 121 ? -11.093 -2.213 20.181 1.00 94.69 121 ASP A O 1
ATOM 942 N N . GLN A 1 122 ? -9.196 -3.418 20.121 1.00 95.81 122 GLN A N 1
ATOM 943 C CA . GLN A 1 122 ? -9.548 -4.281 21.251 1.00 95.81 122 GLN A CA 1
ATOM 944 C C . GLN A 1 122 ? -9.743 -3.478 22.541 1.00 95.81 122 GLN A C 1
ATOM 946 O O . GLN A 1 122 ? -10.724 -3.692 23.259 1.00 95.81 122 GLN A O 1
ATOM 951 N N . GLU A 1 123 ? -8.848 -2.532 22.831 1.00 95.62 123 GLU A N 1
ATOM 952 C CA . GLU A 1 123 ? -8.963 -1.702 24.030 1.00 95.62 123 GLU A CA 1
ATOM 953 C C . GLU A 1 123 ? -10.161 -0.752 23.944 1.00 95.62 123 GLU A C 1
ATOM 955 O O . GLU A 1 123 ? -10.932 -0.633 24.898 1.00 95.62 123 GLU A O 1
ATOM 960 N N . GLN A 1 124 ? -10.397 -0.132 22.787 1.00 94.94 124 GLN A N 1
ATOM 961 C CA . GLN A 1 124 ? -11.584 0.696 22.584 1.00 94.94 124 GLN A CA 1
ATOM 962 C C . GLN A 1 124 ? -12.878 -0.114 22.727 1.00 94.94 124 GLN A C 1
ATOM 964 O O . GLN A 1 124 ? -13.832 0.361 23.348 1.00 94.94 124 GLN A O 1
ATOM 969 N N . ALA A 1 125 ? -12.921 -1.340 22.204 1.00 94.62 125 ALA A N 1
ATOM 970 C CA . ALA A 1 125 ? -14.059 -2.235 22.382 1.00 94.62 125 ALA A CA 1
ATOM 971 C C . ALA A 1 125 ? -14.278 -2.577 23.865 1.00 94.62 125 ALA A C 1
ATOM 973 O O . ALA A 1 125 ? -15.408 -2.492 24.353 1.00 94.62 125 ALA A O 1
ATOM 974 N N . ARG A 1 126 ? -13.203 -2.874 24.608 1.00 95.56 126 ARG A N 1
ATOM 975 C CA . ARG A 1 126 ? -13.259 -3.128 26.057 1.00 95.56 126 ARG A CA 1
ATOM 976 C C . ARG A 1 126 ? -13.826 -1.930 26.820 1.00 95.56 126 ARG A C 1
ATOM 978 O O . ARG A 1 126 ? -14.714 -2.105 27.655 1.00 95.56 126 ARG A O 1
ATOM 985 N N . LEU A 1 127 ? -13.358 -0.720 26.510 1.00 95.62 127 LEU A N 1
ATOM 986 C CA . LEU A 1 127 ? -13.838 0.516 27.133 1.00 95.62 127 LEU A CA 1
ATOM 987 C C . LEU A 1 127 ? -15.315 0.787 26.819 1.00 95.62 127 LEU A C 1
ATOM 989 O O . LEU A 1 127 ? -16.058 1.173 27.720 1.00 95.62 127 LEU A O 1
ATOM 993 N N . ARG A 1 128 ? -15.773 0.529 25.586 1.00 94.44 128 ARG A N 1
ATOM 994 C CA . ARG A 1 128 ? -17.194 0.663 25.209 1.00 94.44 128 ARG A CA 1
ATOM 995 C C . ARG A 1 128 ? -18.086 -0.300 25.993 1.00 94.44 128 ARG A C 1
ATOM 997 O O . ARG A 1 128 ? -19.117 0.119 26.512 1.00 94.44 128 ARG A O 1
ATOM 1004 N N . VAL A 1 129 ? -17.674 -1.563 26.133 1.00 94.31 129 VAL A N 1
ATOM 1005 C CA . VAL A 1 129 ? -18.417 -2.560 26.927 1.00 94.31 129 VAL A CA 1
ATOM 1006 C C . VAL A 1 129 ? -18.467 -2.159 28.403 1.00 94.31 129 VAL A C 1
ATOM 1008 O O . VAL A 1 129 ? -19.533 -2.214 29.015 1.00 94.31 129 VAL A O 1
ATOM 1011 N N . ALA A 1 130 ? -17.346 -1.706 28.970 1.00 91.81 130 ALA A N 1
ATOM 1012 C CA . ALA A 1 130 ? -17.293 -1.249 30.358 1.00 91.81 130 ALA A CA 1
ATOM 1013 C C . ALA A 1 130 ? -18.174 -0.009 30.598 1.00 91.81 130 ALA A C 1
ATOM 1015 O O . ALA A 1 130 ? -18.905 0.041 31.588 1.00 91.81 130 ALA A O 1
ATOM 1016 N N . ALA A 1 131 ? -18.153 0.961 29.680 1.00 90.44 131 ALA A N 1
ATOM 1017 C CA . ALA A 1 131 ? -19.007 2.143 29.744 1.00 90.44 131 ALA A CA 1
ATOM 1018 C C . ALA A 1 131 ? -20.496 1.764 29.695 1.00 90.44 131 ALA A C 1
ATOM 1020 O O . ALA A 1 131 ? -21.274 2.232 30.526 1.00 90.44 131 ALA A O 1
ATOM 1021 N N . GLN A 1 132 ? -20.885 0.854 28.795 1.00 88.81 132 GLN A N 1
ATOM 1022 C CA . GLN A 1 132 ? -22.265 0.371 28.719 1.00 88.81 132 GLN A CA 1
ATOM 1023 C C . GLN A 1 132 ? -22.686 -0.376 29.993 1.00 88.81 132 GLN A C 1
ATOM 1025 O O . GLN A 1 132 ? -23.796 -0.181 30.488 1.00 88.81 132 GLN A O 1
ATOM 1030 N N . ALA A 1 133 ? -21.806 -1.205 30.559 1.00 86.06 133 ALA A N 1
ATOM 1031 C CA . ALA A 1 133 ? -22.080 -1.902 31.812 1.00 86.06 133 ALA A CA 1
ATOM 1032 C C . ALA A 1 133 ? -22.273 -0.925 32.985 1.00 86.06 133 ALA A C 1
ATOM 1034 O O . ALA A 1 133 ? -23.164 -1.134 33.808 1.00 86.06 133 ALA A O 1
ATOM 1035 N N . ALA A 1 134 ? -21.495 0.160 33.043 1.00 83.94 134 ALA A N 1
ATOM 1036 C CA . ALA A 1 134 ? -21.650 1.202 34.056 1.00 83.94 134 ALA A CA 1
ATOM 1037 C C . ALA A 1 134 ? -22.991 1.946 33.924 1.00 83.94 134 ALA A C 1
ATOM 1039 O O . ALA A 1 134 ? -23.665 2.159 34.933 1.00 83.94 134 ALA A O 1
ATOM 1040 N N . VAL A 1 135 ? -23.415 2.274 32.696 1.00 82.62 135 VAL A N 1
ATOM 1041 C CA . VAL A 1 135 ? -24.749 2.843 32.428 1.00 82.62 135 VAL A CA 1
ATOM 1042 C C . VAL A 1 135 ? -25.844 1.886 32.905 1.00 82.62 135 VAL A C 1
ATOM 1044 O O . VAL A 1 135 ? -26.734 2.287 33.652 1.00 82.62 135 VAL A O 1
ATOM 1047 N N . ASN A 1 136 ? -25.742 0.601 32.556 1.00 77.12 136 ASN A N 1
ATOM 1048 C CA . ASN A 1 136 ? -26.715 -0.412 32.969 1.00 77.12 136 ASN A CA 1
ATOM 1049 C C . ASN A 1 136 ? -26.748 -0.609 34.496 1.00 77.12 136 ASN A C 1
ATOM 1051 O O . ASN A 1 136 ? -27.814 -0.845 35.052 1.00 77.12 136 ASN A O 1
ATOM 1055 N N . ALA A 1 137 ? -25.610 -0.494 35.189 1.00 74.19 137 ALA A N 1
ATOM 1056 C CA . ALA A 1 137 ? -25.541 -0.610 36.648 1.00 74.19 137 ALA A CA 1
ATOM 1057 C C . ALA A 1 137 ? -26.184 0.584 37.378 1.00 74.19 137 ALA A C 1
ATOM 1059 O O . ALA A 1 137 ? -26.695 0.423 38.486 1.00 74.19 137 ALA A O 1
ATOM 1060 N N . GLN A 1 138 ? -26.176 1.774 36.767 1.00 69.75 138 GLN A N 1
ATOM 1061 C CA . GLN A 1 138 ? -26.872 2.958 37.288 1.00 69.75 138 GLN A CA 1
ATOM 1062 C C . GLN A 1 138 ? -28.389 2.894 37.065 1.00 69.75 138 GLN A C 1
ATOM 1064 O O . GLN A 1 138 ? -29.149 3.534 37.795 1.00 69.75 138 GLN A O 1
ATOM 1069 N N . MET A 1 139 ? -28.852 2.090 36.104 1.00 58.09 139 MET A N 1
ATOM 1070 C CA . MET A 1 139 ? -30.267 1.768 35.956 1.00 58.09 139 MET A CA 1
ATOM 1071 C C . MET A 1 139 ? -30.665 0.756 37.037 1.00 58.09 139 MET A C 1
ATOM 1073 O O . MET A 1 139 ? -30.504 -0.452 36.878 1.00 58.09 139 MET A O 1
ATOM 1077 N N . ALA A 1 140 ? -31.164 1.246 38.175 1.00 50.81 140 ALA A N 1
ATOM 1078 C CA . ALA A 1 140 ? -31.657 0.383 39.246 1.00 50.81 140 ALA A CA 1
ATOM 1079 C C . ALA A 1 140 ? -32.668 -0.643 38.688 1.00 50.81 140 ALA A C 1
ATOM 1081 O O . ALA A 1 140 ? -33.572 -0.251 37.940 1.00 50.81 140 ALA A O 1
ATOM 1082 N N . PRO A 1 141 ? -32.580 -1.939 39.059 1.00 48.00 141 PRO A N 1
ATOM 1083 C CA . PRO A 1 141 ? -33.593 -2.903 38.664 1.00 48.00 141 PRO A CA 1
ATOM 1084 C C . PRO A 1 141 ? -34.932 -2.398 39.185 1.00 48.00 141 PRO A C 1
ATOM 1086 O O . PRO A 1 141 ? -35.066 -2.106 40.379 1.00 48.00 141 PRO A O 1
ATOM 1089 N N . VAL A 1 142 ? -35.918 -2.273 38.293 1.00 46.81 142 VAL A N 1
ATOM 1090 C CA . VAL A 1 142 ? -37.293 -1.950 38.673 1.00 46.81 142 VAL A CA 1
ATOM 1091 C C . VAL A 1 142 ? -37.737 -3.035 39.645 1.00 46.81 142 VAL A C 1
ATOM 1093 O O . VAL A 1 142 ? -38.125 -4.131 39.245 1.00 46.81 142 VAL A O 1
ATOM 1096 N N . ARG A 1 143 ? -37.648 -2.760 40.950 1.00 42.62 143 ARG A N 1
ATOM 1097 C CA . ARG A 1 143 ? -38.198 -3.647 41.967 1.00 42.62 143 ARG A CA 1
ATOM 1098 C C . ARG A 1 143 ? -39.699 -3.671 41.719 1.00 42.62 143 ARG A C 1
ATOM 1100 O O . ARG A 1 143 ? -40.396 -2.698 42.006 1.00 42.62 143 ARG A O 1
ATOM 1107 N N . HIS A 1 144 ? -40.209 -4.774 41.175 1.00 42.25 144 HIS A N 1
ATOM 1108 C CA . HIS A 1 144 ? -41.633 -5.100 41.192 1.00 42.25 144 HIS A CA 1
ATOM 1109 C C . HIS A 1 144 ? -42.051 -5.388 42.638 1.00 42.25 144 HIS A C 1
ATOM 1111 O O . HIS A 1 144 ? -42.289 -6.517 43.040 1.00 42.25 144 HIS A O 1
ATOM 1117 N N . GLY A 1 145 ? -42.071 -4.333 43.444 1.00 40.38 145 GLY A N 1
ATOM 1118 C CA . GLY A 1 145 ? -42.384 -4.352 44.861 1.00 40.38 145 GLY A CA 1
ATOM 1119 C C . GLY A 1 145 ? -43.440 -3.312 45.182 1.00 40.38 145 GLY A C 1
ATOM 1120 O O . GLY A 1 145 ? -43.301 -2.587 46.153 1.00 40.38 145 GLY A O 1
ATOM 1121 N N . VAL A 1 146 ? -44.478 -3.199 44.355 1.00 40.03 146 VAL A N 1
ATOM 1122 C CA . VAL A 1 146 ? -45.712 -2.519 44.747 1.00 40.03 146 VAL A CA 1
ATOM 1123 C C . VAL A 1 146 ? -46.853 -3.343 44.176 1.00 40.03 146 VAL A C 1
ATOM 1125 O O . VAL A 1 146 ? -46.970 -3.476 42.957 1.00 40.03 146 VAL A O 1
ATOM 1128 N N . ARG A 1 147 ? -47.683 -3.919 45.057 1.00 40.75 147 ARG A N 1
ATOM 1129 C CA . ARG A 1 147 ? -49.043 -4.338 44.700 1.00 40.75 147 ARG A CA 1
ATOM 1130 C C . ARG A 1 147 ? -49.716 -3.113 44.102 1.00 40.75 147 AR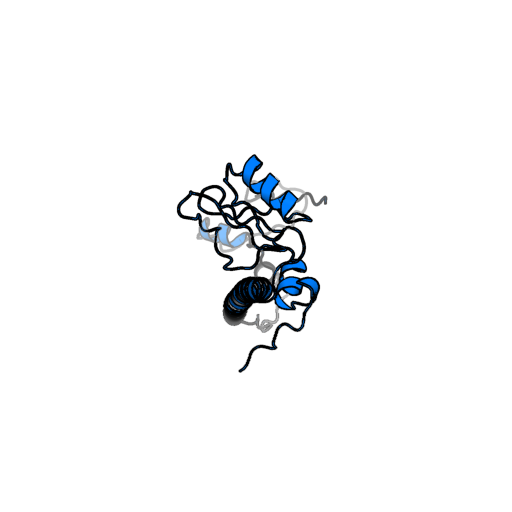G A C 1
ATOM 1132 O O . ARG A 1 147 ? -50.151 -2.224 44.829 1.00 40.75 147 ARG A O 1
ATOM 1139 N N . ALA A 1 148 ? -49.736 -3.038 42.783 1.00 39.16 148 ALA A N 1
ATOM 1140 C CA . ALA A 1 148 ? -50.496 -2.025 42.103 1.00 39.16 148 ALA A CA 1
ATOM 1141 C C . ALA A 1 148 ? -51.964 -2.255 42.425 1.00 39.16 148 ALA A C 1
ATOM 1143 O O . ALA A 1 148 ? -52.516 -3.313 42.122 1.00 39.16 148 ALA A O 1
ATOM 1144 N N . ARG A 1 149 ? -52.594 -1.261 43.046 1.00 40.75 149 ARG A N 1
ATOM 1145 C CA . ARG A 1 149 ? -54.040 -1.139 42.925 1.00 40.75 149 ARG A CA 1
ATOM 1146 C C . ARG A 1 149 ? -54.323 -0.901 41.442 1.00 40.75 149 ARG A C 1
ATOM 1148 O O . ARG A 1 149 ? -53.607 -0.130 40.797 1.00 40.75 149 ARG A O 1
ATOM 1155 N N . ALA A 1 150 ? -55.289 -1.637 40.901 1.00 39.50 150 ALA A N 1
ATOM 1156 C CA . ALA A 1 150 ? -55.709 -1.507 39.514 1.00 39.50 150 ALA A CA 1
ATOM 1157 C C . ALA A 1 150 ? -55.936 -0.020 39.178 1.00 39.50 150 ALA A C 1
ATOM 1159 O O . ALA A 1 150 ? -56.606 0.678 39.937 1.00 39.50 150 ALA A O 1
ATOM 1160 N N . GLY A 1 151 ? -55.314 0.462 38.096 1.00 45.25 151 GLY A N 1
ATOM 1161 C CA . GLY A 1 151 ? -55.505 1.820 37.566 1.00 45.25 151 GLY A CA 1
ATOM 1162 C C . GLY A 1 151 ? -54.327 2.804 37.671 1.00 45.25 151 GLY A C 1
ATOM 1163 O O . GLY A 1 151 ? -54.400 3.858 37.058 1.00 45.25 151 GLY A O 1
ATOM 1164 N N . GLN A 1 152 ? -53.233 2.502 38.391 1.00 41.88 152 GLN A N 1
ATOM 1165 C CA . GLN A 1 152 ? -52.074 3.428 38.525 1.00 41.88 152 GLN A CA 1
ATOM 1166 C C . GLN A 1 152 ? -50.755 2.935 37.910 1.00 41.88 152 GLN A C 1
ATOM 1168 O O . GLN A 1 152 ? -49.748 3.645 37.898 1.00 41.88 152 GLN A O 1
ATOM 1173 N N . LEU A 1 153 ? -50.734 1.717 37.382 1.00 44.34 153 LEU A N 1
ATOM 1174 C CA . LEU A 1 153 ? -49.646 1.265 36.527 1.00 44.34 153 LEU A CA 1
ATOM 1175 C C . LEU A 1 153 ? -49.942 1.767 35.129 1.00 44.34 153 LEU A C 1
ATOM 1177 O O . LEU A 1 153 ? -50.945 1.333 34.605 1.00 44.34 153 LEU A O 1
ATOM 1181 N N . HIS A 1 154 ? -49.101 2.608 34.533 1.00 50.62 154 HIS A N 1
ATOM 1182 C CA . HIS A 1 154 ? -48.670 2.385 33.144 1.00 50.62 154 HIS A CA 1
ATOM 1183 C C . HIS A 1 154 ? -47.615 3.396 32.685 1.00 50.62 154 HIS A C 1
ATOM 1185 O O . HIS A 1 154 ? -46.646 2.986 32.055 1.00 50.62 154 HIS A O 1
ATOM 1191 N N . LEU A 1 155 ? -47.673 4.661 33.111 1.00 46.88 155 LEU A N 1
ATOM 1192 C CA . LEU A 1 155 ? -46.773 5.695 32.573 1.00 46.88 155 LEU A CA 1
ATOM 1193 C C . LEU A 1 155 ? -45.310 5.549 33.015 1.00 46.88 155 LEU A C 1
ATOM 1195 O O . LEU A 1 155 ? -44.417 5.504 32.175 1.00 46.88 155 LEU A O 1
ATOM 1199 N N . GLY A 1 156 ? -45.039 5.374 34.313 1.00 44.69 156 GLY A N 1
ATOM 1200 C CA . GLY A 1 156 ? -43.661 5.186 34.796 1.00 44.69 156 GLY A CA 1
ATOM 1201 C C . GLY A 1 156 ? -43.007 3.892 34.292 1.00 44.69 156 GLY A C 1
ATOM 1202 O O . GLY A 1 156 ? -41.797 3.838 34.102 1.00 44.69 156 GLY A O 1
ATOM 1203 N N . LYS A 1 157 ? -43.808 2.851 34.026 1.00 49.97 157 LYS A N 1
ATOM 1204 C CA . LYS A 1 157 ? -43.315 1.586 33.461 1.00 49.97 157 LYS A CA 1
ATOM 1205 C C . LYS A 1 157 ? -43.002 1.714 31.970 1.00 49.97 157 LYS A C 1
ATOM 1207 O O . LYS A 1 157 ? -41.952 1.243 31.552 1.00 49.97 157 LYS A O 1
ATOM 1212 N N . MET A 1 158 ? -43.865 2.370 31.193 1.00 50.41 158 MET A N 1
ATOM 1213 C CA . MET A 1 158 ? -43.630 2.605 29.762 1.00 50.41 158 MET A CA 1
ATOM 1214 C C . MET A 1 158 ? -42.442 3.537 29.530 1.00 50.41 158 MET A C 1
ATOM 1216 O O . MET A 1 158 ? -41.621 3.262 28.662 1.00 50.41 158 MET A O 1
ATOM 1220 N N . ASN A 1 159 ? -42.293 4.569 30.363 1.00 50.00 159 ASN A N 1
ATOM 1221 C CA . ASN A 1 159 ? -41.171 5.499 30.298 1.00 50.00 159 ASN A CA 1
ATOM 1222 C C . ASN A 1 159 ? -39.822 4.776 30.452 1.00 50.00 159 ASN A C 1
ATOM 1224 O O . ASN A 1 159 ? -38.910 4.943 29.649 1.00 50.00 159 ASN A O 1
ATOM 1228 N N . ASN A 1 160 ? -39.739 3.870 31.428 1.00 51.84 160 ASN A N 1
ATOM 1229 C CA . ASN A 1 160 ? -38.525 3.103 31.691 1.00 51.84 160 ASN A CA 1
ATOM 1230 C C . ASN A 1 160 ? -38.231 2.051 30.609 1.00 51.84 160 ASN A C 1
ATOM 1232 O O . ASN A 1 160 ? -37.067 1.791 30.323 1.00 51.84 160 ASN A O 1
ATOM 1236 N N . VAL A 1 161 ? -39.259 1.462 29.986 1.00 51.62 161 VAL A N 1
ATOM 1237 C CA . VAL A 1 161 ? -39.081 0.521 28.865 1.00 51.62 161 VAL A CA 1
ATOM 1238 C C . VAL A 1 161 ? -38.615 1.253 27.605 1.00 51.62 161 VAL A C 1
ATOM 1240 O O . VAL A 1 161 ? -37.666 0.808 26.966 1.00 51.62 161 VAL A O 1
ATOM 1243 N N . LEU A 1 162 ? -39.216 2.398 27.274 1.00 51.53 162 LEU A N 1
ATOM 1244 C CA . LEU A 1 162 ? -38.819 3.206 26.116 1.00 51.53 162 LEU A CA 1
ATOM 1245 C C . LEU A 1 162 ? -37.383 3.722 26.258 1.00 51.53 162 LEU A C 1
ATOM 1247 O O . LEU A 1 162 ? -36.604 3.636 25.311 1.00 51.53 162 LEU A O 1
ATOM 1251 N N . HIS A 1 163 ? -36.997 4.141 27.464 1.00 51.97 163 HIS A N 1
ATOM 1252 C CA . HIS A 1 163 ? -35.635 4.588 27.741 1.00 51.97 163 HIS A CA 1
ATOM 1253 C C . HIS A 1 163 ? -34.608 3.440 27.711 1.00 51.97 163 HIS A C 1
ATOM 1255 O O . HIS A 1 163 ? -33.479 3.641 27.264 1.00 51.97 163 HIS A O 1
ATOM 1261 N N . ALA A 1 164 ? -34.989 2.229 28.140 1.00 48.34 164 ALA A N 1
ATOM 1262 C CA . ALA A 1 164 ? -34.149 1.029 28.040 1.00 48.34 164 ALA A CA 1
ATOM 1263 C C . ALA A 1 164 ? -33.970 0.543 26.589 1.00 48.34 164 ALA A C 1
ATOM 1265 O O . ALA A 1 164 ? -32.967 -0.091 26.271 1.00 48.34 164 ALA A O 1
ATOM 1266 N N . LEU A 1 165 ? -34.919 0.867 25.707 1.00 48.59 165 LEU A N 1
ATOM 1267 C CA . LEU A 1 165 ? -34.853 0.602 24.268 1.00 48.59 165 LEU A CA 1
ATOM 1268 C C . LEU A 1 165 ? -34.162 1.729 23.474 1.00 48.59 165 LEU A C 1
ATOM 1270 O O . LEU A 1 165 ? -34.048 1.627 22.257 1.00 48.59 165 LEU A O 1
ATOM 1274 N N . GLY A 1 166 ? -33.683 2.786 24.144 1.00 42.09 166 GLY A N 1
ATOM 1275 C CA . GLY A 1 166 ? -32.955 3.895 23.516 1.00 42.09 166 GLY A CA 1
ATOM 1276 C C . GLY A 1 166 ? -33.832 5.007 22.932 1.00 42.09 166 GLY A C 1
ATOM 1277 O O . GLY A 1 166 ? -33.311 5.886 22.251 1.00 42.09 166 GLY A O 1
ATOM 1278 N N . TYR A 1 167 ? -35.140 5.010 23.204 1.00 46.06 167 TYR A N 1
ATOM 1279 C CA . TYR A 1 167 ? -36.042 6.083 22.783 1.00 46.06 167 TYR A CA 1
ATOM 1280 C C . TYR A 1 167 ? -36.055 7.227 23.808 1.00 46.06 167 TYR A C 1
ATOM 1282 O O . TYR A 1 167 ? -36.189 7.003 25.013 1.00 46.06 167 TYR A O 1
ATOM 1290 N N . GLN A 1 168 ? -35.953 8.473 23.329 1.00 45.66 168 GLN A N 1
ATOM 1291 C CA . GLN A 1 168 ? -36.194 9.664 24.147 1.00 45.66 168 GLN A CA 1
ATOM 1292 C C . GLN A 1 168 ? -37.687 9.793 24.428 1.00 45.66 168 GLN A C 1
ATOM 1294 O O . GLN A 1 168 ? -38.508 9.801 23.511 1.00 45.66 168 GLN A O 1
ATOM 1299 N N . VAL A 1 169 ? -38.042 9.897 25.704 1.00 46.59 169 VAL A N 1
ATOM 1300 C CA . VAL A 1 169 ? -39.442 9.859 26.115 1.00 46.59 169 VAL A CA 1
ATOM 1301 C C . VAL A 1 169 ? -39.992 11.286 26.230 1.00 46.59 169 VAL A C 1
ATOM 1303 O O . VAL A 1 169 ? -39.327 12.133 26.837 1.00 46.59 169 VAL A O 1
ATOM 1306 N N . PRO A 1 170 ? -41.193 11.592 25.688 1.00 44.94 170 PRO A N 1
ATOM 1307 C CA . PRO A 1 170 ? -41.678 12.973 25.529 1.00 44.94 170 PRO A CA 1
ATOM 1308 C C . PRO A 1 170 ? -41.797 13.761 26.842 1.00 44.94 170 PRO A C 1
ATOM 1310 O O . PRO A 1 170 ? -41.791 14.992 26.855 1.00 44.94 170 PRO A O 1
ATOM 1313 N N . CYS A 1 171 ? -41.878 13.061 27.973 1.00 45.91 171 CYS A N 1
ATOM 1314 C CA . CYS A 1 171 ? -42.095 13.659 29.282 1.00 45.91 171 CYS A CA 1
ATOM 1315 C C . CYS A 1 171 ? -40.924 14.518 29.791 1.00 45.91 171 CYS A C 1
ATOM 1317 O O . CYS A 1 171 ? -41.162 15.397 30.617 1.00 45.91 171 CYS A O 1
ATOM 1319 N N . VAL A 1 172 ? -39.688 14.313 29.306 1.00 43.41 172 VAL A N 1
ATOM 1320 C CA . VAL A 1 172 ? -38.528 15.133 29.721 1.00 43.41 172 VAL A CA 1
ATOM 1321 C C . VAL A 1 172 ? -38.680 16.585 29.238 1.00 43.41 172 VAL A C 1
ATOM 1323 O O . VAL A 1 172 ? -38.334 17.515 29.966 1.00 43.41 172 VAL A O 1
ATOM 1326 N N . ASN A 1 173 ? -39.304 16.799 28.071 1.00 40.03 173 ASN A N 1
ATOM 1327 C CA . ASN A 1 173 ? -39.648 18.143 27.590 1.00 40.03 173 ASN A CA 1
ATOM 1328 C C . ASN A 1 173 ? -40.854 18.750 28.331 1.00 40.03 173 ASN A C 1
ATOM 1330 O O . ASN A 1 173 ? -40.873 19.957 28.569 1.00 40.03 173 ASN A O 1
ATOM 1334 N N . CYS A 1 174 ? -41.836 17.945 28.755 1.00 41.69 174 CYS A N 1
ATOM 1335 C CA . CYS A 1 174 ? -42.962 18.450 29.555 1.00 41.69 174 CYS A CA 1
ATOM 1336 C C . CYS A 1 174 ? -42.528 18.945 30.942 1.00 41.69 174 CYS A C 1
ATOM 1338 O O . CYS A 1 174 ? -42.997 19.996 31.374 1.00 41.69 174 CYS A O 1
ATOM 1340 N N . SER A 1 175 ? -41.614 18.246 31.630 1.00 40.97 175 SER A N 1
ATOM 1341 C CA . SER A 1 175 ? -41.147 18.676 32.960 1.00 40.97 175 SER A CA 1
ATOM 1342 C C . SER A 1 175 ? -40.296 19.946 32.927 1.00 40.97 175 SER A C 1
ATOM 1344 O O . SER A 1 175 ? -40.280 20.689 33.904 1.00 40.97 175 SER A O 1
ATOM 1346 N N . ALA A 1 176 ? -39.593 20.198 31.818 1.00 42.41 176 ALA A N 1
ATOM 1347 C CA . ALA A 1 176 ? -38.774 21.397 31.652 1.00 42.41 176 ALA A CA 1
ATOM 1348 C C . ALA A 1 176 ? -39.621 22.655 31.380 1.00 42.41 176 ALA A C 1
ATOM 1350 O O . ALA A 1 176 ? -39.249 23.739 31.820 1.00 42.41 176 ALA A O 1
ATOM 1351 N N . ASN A 1 177 ? -40.770 22.509 30.707 1.00 41.44 177 ASN A N 1
ATOM 1352 C CA . ASN A 1 177 ? -41.615 23.639 30.306 1.00 41.44 177 ASN A CA 1
ATOM 1353 C C . ASN A 1 177 ? -42.812 23.907 31.237 1.00 41.44 177 ASN A C 1
ATOM 1355 O O . ASN A 1 177 ? -43.313 25.029 31.261 1.00 41.44 177 ASN A O 1
ATOM 1359 N N . PHE A 1 178 ? -43.263 22.933 32.036 1.00 44.28 178 PHE A N 1
ATOM 1360 C CA . PHE A 1 178 ? -44.429 23.089 32.915 1.00 44.28 178 PHE A CA 1
ATOM 1361 C C . PHE A 1 178 ? -44.097 22.659 34.346 1.00 44.28 178 PHE A C 1
ATOM 1363 O O . PHE A 1 178 ? -44.409 21.559 34.792 1.00 44.28 178 PHE A O 1
ATOM 1370 N N . ALA A 1 179 ? -43.464 23.561 35.096 1.00 39.12 179 ALA A N 1
ATOM 1371 C CA . ALA A 1 179 ? -42.934 23.315 36.439 1.00 39.12 179 ALA A CA 1
ATOM 1372 C C . ALA A 1 179 ? -43.985 23.036 37.542 1.00 39.12 179 ALA A C 1
ATOM 1374 O O . ALA A 1 179 ? -43.628 23.010 38.716 1.00 39.12 179 ALA A O 1
ATOM 1375 N N . ASN A 1 180 ? -45.274 22.852 37.219 1.00 39.09 180 ASN A N 1
ATOM 1376 C CA . ASN A 1 180 ? -46.316 22.710 38.246 1.00 39.09 180 ASN A CA 1
ATOM 1377 C C . ASN A 1 180 ? -47.526 21.829 37.897 1.00 39.09 180 ASN A C 1
ATOM 1379 O O . ASN A 1 180 ? -48.492 21.793 38.662 1.00 39.09 180 ASN A O 1
ATOM 1383 N N . THR A 1 181 ? -47.507 21.068 36.806 1.00 39.84 181 THR A N 1
ATOM 1384 C CA . THR A 1 181 ? -48.590 20.118 36.516 1.00 39.84 181 THR A CA 1
ATOM 1385 C C . THR A 1 181 ? -48.295 18.766 37.167 1.00 39.84 181 THR A C 1
ATOM 1387 O O . THR A 1 181 ? -47.509 17.960 36.681 1.00 39.84 181 THR A O 1
ATOM 1390 N N . ARG A 1 182 ? -48.942 18.498 38.310 1.00 37.12 182 ARG A N 1
ATOM 1391 C CA . ARG A 1 182 ? -48.828 17.223 39.053 1.00 37.12 182 ARG A CA 1
ATOM 1392 C C . ARG A 1 182 ? -49.457 16.014 38.341 1.00 37.12 182 ARG A C 1
ATOM 1394 O O . ARG A 1 182 ? -49.411 14.916 38.889 1.00 37.12 182 ARG A O 1
ATOM 1401 N N . ILE A 1 183 ? -50.054 16.191 37.162 1.00 38.81 183 ILE A N 1
ATOM 1402 C CA . ILE A 1 183 ? -50.733 15.128 36.418 1.00 38.81 183 ILE A CA 1
ATOM 1403 C C . ILE A 1 183 ? -50.437 15.307 34.924 1.00 38.81 183 ILE A C 1
ATOM 1405 O O . ILE A 1 183 ? -50.781 16.328 34.336 1.00 38.81 183 ILE A O 1
ATOM 1409 N N . CYS A 1 184 ? -49.778 14.313 34.323 1.00 40.38 184 CYS A N 1
ATOM 1410 C CA . CYS A 1 184 ? -49.672 14.162 32.873 1.00 40.38 184 CYS A CA 1
ATOM 1411 C C . CYS A 1 184 ? -50.891 13.348 32.433 1.00 40.38 184 CYS A C 1
ATOM 1413 O O . CYS A 1 184 ? -50.930 12.135 32.647 1.00 40.38 184 CYS A O 1
ATOM 1415 N N . HIS A 1 185 ? -51.908 14.015 31.894 1.00 38.59 185 HIS A N 1
ATOM 1416 C CA . HIS A 1 185 ? -53.039 13.326 31.289 1.00 38.59 185 HIS A CA 1
ATOM 1417 C C . HIS A 1 185 ? -52.619 12.864 29.894 1.00 38.59 185 HIS A C 1
ATOM 1419 O O . HIS A 1 185 ? -52.614 13.646 28.953 1.00 38.59 185 HIS A O 1
ATOM 1425 N N . PHE A 1 186 ? -52.237 11.595 29.770 1.00 36.50 186 PHE A N 1
ATOM 1426 C CA . PHE A 1 186 ? -52.375 10.915 28.489 1.00 36.50 186 PHE A CA 1
ATOM 1427 C C . PHE A 1 186 ? -53.851 10.551 28.376 1.00 36.50 186 PHE A C 1
ATOM 1429 O O . PHE A 1 186 ? -54.308 9.625 29.046 1.00 36.50 186 PHE A O 1
ATOM 1436 N N . TYR A 1 187 ? -54.605 11.337 27.613 1.00 34.94 187 TYR A N 1
ATOM 1437 C CA . TYR A 1 187 ? -55.888 10.869 27.117 1.00 34.94 187 TYR A CA 1
ATOM 1438 C C . TYR A 1 187 ? -55.573 9.836 26.033 1.00 34.94 187 TYR A C 1
ATOM 1440 O O . TYR A 1 187 ? -54.853 10.128 25.082 1.00 34.94 187 TYR A O 1
ATOM 1448 N N . GLU A 1 188 ? -56.031 8.599 26.224 1.00 33.69 188 GLU A N 1
ATOM 1449 C CA . GLU A 1 188 ? -56.326 7.756 25.070 1.00 33.69 188 GLU A CA 1
ATOM 1450 C C . GLU A 1 188 ? -57.445 8.490 24.335 1.00 33.69 188 GLU A C 1
ATOM 1452 O O . GLU A 1 188 ? -58.480 8.770 24.946 1.00 33.69 188 GLU A O 1
ATOM 1457 N N . ASP A 1 189 ? -57.189 8.885 23.089 1.00 33.28 189 ASP A N 1
ATOM 1458 C CA . ASP A 1 189 ? -58.173 9.511 22.215 1.00 33.28 189 ASP A CA 1
ATOM 1459 C C . ASP A 1 189 ? -59.408 8.601 22.140 1.00 33.28 189 ASP A C 1
ATOM 1461 O O . ASP A 1 189 ? -59.461 7.640 21.375 1.00 33.28 189 ASP A O 1
ATOM 1465 N N . ASN A 1 190 ? -60.408 8.880 22.973 1.00 33.56 190 ASN A N 1
ATOM 1466 C CA . ASN A 1 190 ? -61.779 8.615 22.597 1.00 33.56 190 ASN A CA 1
ATOM 1467 C C . ASN A 1 190 ? -62.165 9.793 21.722 1.00 33.56 190 ASN A C 1
ATOM 1469 O O . ASN A 1 190 ? -62.204 10.931 22.192 1.00 33.56 190 ASN A O 1
ATOM 1473 N N . ASP A 1 191 ? -62.406 9.494 20.451 1.00 40.72 191 ASP A N 1
ATOM 1474 C CA . ASP A 1 191 ? -62.950 10.422 19.476 1.00 40.72 191 ASP A CA 1
ATOM 1475 C C . ASP A 1 191 ? -64.034 11.297 20.123 1.00 40.72 191 ASP A C 1
ATOM 1477 O O . ASP A 1 191 ? -64.982 10.783 20.728 1.00 40.72 191 ASP A O 1
ATOM 1481 N N . ASN A 1 192 ? -63.890 12.611 19.938 1.00 42.22 192 ASN A N 1
ATOM 1482 C CA . ASN A 1 192 ? -64.700 13.714 20.469 1.00 42.22 192 ASN A CA 1
ATOM 1483 C C . ASN A 1 192 ? -64.177 14.333 21.771 1.00 42.22 192 ASN A C 1
ATOM 1485 O O . ASN A 1 192 ? -64.670 14.035 22.855 1.00 42.22 192 ASN A O 1
ATOM 1489 N N . LEU A 1 193 ? -63.279 15.311 21.635 1.00 35.88 193 LEU A N 1
ATOM 1490 C CA . LEU A 1 193 ? -63.510 16.678 22.116 1.00 35.88 193 LEU A CA 1
ATOM 1491 C C . LEU A 1 193 ? -62.387 17.589 21.609 1.00 35.88 193 LEU A C 1
ATOM 1493 O O . LEU A 1 193 ? -61.205 17.322 21.795 1.00 35.88 193 LEU A O 1
ATOM 1497 N N . GLU A 1 194 ? -62.801 18.652 20.929 1.00 43.69 194 GLU A N 1
ATOM 1498 C CA . GLU A 1 194 ? -61.986 19.813 20.597 1.00 43.69 194 GLU A CA 1
ATOM 1499 C C . GLU A 1 194 ? -61.420 20.402 21.897 1.00 43.69 194 GLU A C 1
ATOM 1501 O O . GLU A 1 194 ? -62.187 20.918 22.702 1.00 43.69 194 GLU A O 1
ATOM 1506 N N . ASP A 1 195 ? -60.110 20.305 22.128 1.00 35.81 195 ASP A N 1
ATOM 1507 C CA . ASP A 1 195 ? -59.366 21.400 22.756 1.00 35.81 195 ASP A CA 1
ATOM 1508 C C . ASP A 1 195 ? -57.847 21.200 22.684 1.00 35.81 195 ASP A C 1
ATOM 1510 O O . ASP A 1 195 ? -57.292 20.131 22.952 1.00 35.81 195 ASP A O 1
ATOM 1514 N N . ASP A 1 196 ? -57.180 22.289 22.319 1.00 43.50 196 ASP A N 1
ATOM 1515 C CA . ASP A 1 196 ? -55.742 22.432 22.150 1.00 43.50 196 ASP A CA 1
ATOM 1516 C C . ASP A 1 196 ? -54.959 22.122 23.439 1.00 43.50 196 ASP A C 1
ATOM 1518 O O . ASP A 1 196 ? -54.986 22.893 24.396 1.00 43.50 196 ASP A O 1
ATOM 1522 N N . SER A 1 197 ? -54.148 21.058 23.453 1.00 38.62 197 SER A N 1
ATOM 1523 C CA . SER A 1 197 ? -52.794 21.112 24.039 1.00 38.62 197 SER A CA 1
ATOM 1524 C C . SER A 1 197 ? -51.973 19.834 23.811 1.00 38.62 197 SER A C 1
ATOM 1526 O O . SER A 1 197 ? -52.384 18.723 24.114 1.00 38.62 197 SER A O 1
ATOM 1528 N N . CYS A 1 198 ? -50.736 20.038 23.342 1.00 33.00 198 CYS A N 1
ATOM 1529 C CA . CYS A 1 198 ? -49.638 19.064 23.250 1.00 33.00 198 CYS A CA 1
ATOM 1530 C C . CYS A 1 198 ? -49.803 17.877 22.279 1.00 33.00 198 CYS A C 1
ATOM 1532 O O . CYS A 1 198 ? -49.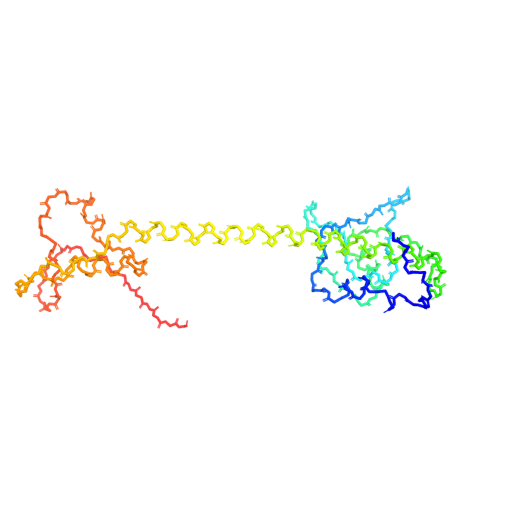596 16.725 22.650 1.00 33.00 198 CYS A O 1
ATOM 1534 N N . LEU A 1 199 ? -50.001 18.165 20.990 1.00 33.12 199 LEU A N 1
ATOM 1535 C CA . LEU A 1 199 ? -49.738 17.208 19.908 1.00 33.12 199 LEU A CA 1
ATOM 1536 C C . LEU A 1 199 ? -48.536 17.657 19.069 1.00 33.12 199 LEU A C 1
ATOM 1538 O O . LEU A 1 199 ? -48.676 18.316 18.041 1.00 33.12 199 LEU A O 1
ATOM 1542 N N . SER A 1 200 ? -47.327 17.253 19.461 1.00 34.50 200 SER A N 1
ATOM 1543 C CA . SER A 1 200 ? -46.242 17.113 18.485 1.00 34.50 200 SER A CA 1
ATOM 1544 C C . SER A 1 200 ? -46.456 15.796 17.736 1.00 34.50 200 SER A C 1
ATOM 1546 O O . SER A 1 200 ? -46.012 14.737 18.179 1.00 34.50 200 SER A O 1
ATOM 1548 N N . ARG A 1 201 ? -47.182 15.876 16.615 1.00 32.31 201 ARG A N 1
ATOM 1549 C CA . ARG A 1 201 ? -47.255 14.847 15.570 1.00 32.31 201 ARG A CA 1
ATOM 1550 C C . ARG A 1 201 ? -45.842 14.412 15.175 1.00 32.31 201 ARG A C 1
ATOM 1552 O O . ARG A 1 201 ? -45.085 15.220 14.643 1.00 32.31 201 ARG A O 1
ATOM 1559 N N . VAL A 1 202 ? -45.515 13.137 15.365 1.00 31.20 202 VAL A N 1
ATOM 1560 C CA . VAL A 1 202 ? -44.410 12.492 14.648 1.00 31.20 202 VAL A CA 1
ATOM 1561 C C . VAL A 1 202 ? -45.033 11.438 13.742 1.00 31.20 202 VAL A C 1
ATOM 1563 O O . VAL A 1 202 ? -45.468 10.386 14.201 1.00 31.20 202 VAL A O 1
ATOM 1566 N N . HIS A 1 203 ? -45.145 11.785 12.461 1.00 27.41 203 HIS A N 1
ATOM 1567 C CA . HIS A 1 203 ? -45.495 10.869 11.380 1.00 27.41 203 HIS A CA 1
ATOM 1568 C C . HIS A 1 203 ? -44.271 9.988 11.105 1.00 27.41 203 HIS A C 1
ATOM 1570 O O . HIS A 1 203 ? -43.186 10.521 10.876 1.00 27.41 203 HIS A O 1
ATOM 1576 N N . TRP A 1 204 ? -44.440 8.668 11.118 1.00 33.53 204 TRP A N 1
ATOM 1577 C CA . TRP A 1 204 ? -43.443 7.731 10.605 1.00 33.53 204 TRP A CA 1
ATOM 1578 C C . TRP A 1 204 ? -44.071 6.973 9.441 1.00 33.53 204 TRP A C 1
ATOM 1580 O O . TRP A 1 204 ? -44.888 6.080 9.656 1.00 33.53 204 TRP A O 1
ATOM 1590 N N . ASP A 1 205 ? -43.693 7.348 8.221 1.00 32.25 205 ASP A N 1
ATOM 1591 C CA . ASP A 1 205 ? -43.860 6.490 7.054 1.00 32.25 205 ASP A CA 1
ATOM 1592 C C . ASP A 1 205 ? -42.748 5.435 7.102 1.00 32.25 205 ASP A C 1
ATOM 1594 O O . ASP A 1 205 ? -41.559 5.759 7.090 1.00 32.25 205 ASP A O 1
ATOM 1598 N N . LEU A 1 206 ? -43.143 4.167 7.212 1.00 36.53 206 LEU A N 1
ATOM 1599 C CA . LEU A 1 206 ? -42.265 3.018 7.022 1.00 36.53 206 LEU A CA 1
ATOM 1600 C C . LEU A 1 206 ? -42.516 2.459 5.619 1.00 36.53 206 LEU A C 1
ATOM 1602 O O . LEU A 1 206 ? -43.406 1.635 5.428 1.00 36.53 206 LEU A O 1
ATOM 1606 N N . GLU A 1 207 ? -41.697 2.880 4.659 1.00 34.31 207 GLU A N 1
ATOM 1607 C CA . GLU A 1 207 ? -41.423 2.121 3.437 1.00 34.31 207 GLU A CA 1
ATOM 1608 C C . GLU A 1 207 ? -39.903 2.024 3.240 1.00 34.31 207 GLU A C 1
ATOM 1610 O O . GLU A 1 207 ? -39.213 3.046 3.254 1.00 34.31 207 GLU A O 1
ATOM 1615 N N . GLY A 1 208 ? -39.401 0.796 3.038 1.00 36.53 208 GLY A N 1
ATOM 1616 C CA . GLY A 1 208 ? -38.039 0.500 2.568 1.00 36.5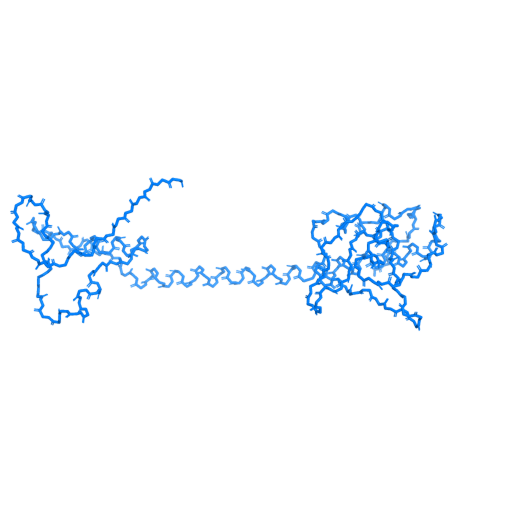3 208 GLY A CA 1
ATOM 1617 C C . GLY A 1 208 ? -37.225 -0.418 3.462 1.00 36.53 208 GLY A C 1
ATOM 1618 O O . GLY A 1 208 ? -36.337 0.111 4.162 1.00 36.53 208 GLY A O 1
#

Foldseek 3Di:
DDPPQCPPQDPVPQPLLVVCVPDQFQQPPDDAFDADPVQAGEDAAPHFAFQDDDPNPDTDRGGHDHPVVNCVCCCPVVVHHHDDDPCPDGDDSVSSVVSSVSSVVSVVNSVVVVVVVVVVVVVVVVVVVVVVVVVVVVPPPPPPPDPDDPPPDDDVVVCSVCVVVVHDDCVVVVCVPPVDDPDDDPDPDPDDDDDDDDDPDDDDDDDD

Radius of gyration: 33.04 Å; chains: 1; bounding box: 86×44×64 Å

Sequence (208 aa):
MVPPSPGAGSINNFVPYLRYLNRLAMPLGVELWEEDDAGKINIMFGERRCRANIGGRVLCSTVVSTRGALKTHAVKQHGMTVAVSENMGKPSGPYLQTVWEFYHNIMDKHDLLAAAEHRIDQEQARLRVAAQAAVNAQMAPVRHGVRARAGQLHLGKMNNVLHALGYQVPCVNCSANFANTRICHFYEDNDNLEDDSCLSRVHWDLEG

Secondary structure (DSSP, 8-state):
-PPPP---SSGGG-HHHHHHHT-SSPPTTPPPPPB-TTSEE-PPTT--B--PEETTTEE---B-SSHHHHHHHHHHHH--EEPPPS-SS---HHHHHHHHHHHHHHHHHHHHHHHHHHHHHHHHHHHHHHHHHHHHHHS--------PPTTS-SHHHHHHHHHHTTPPPTHHHHHHH-TT-S--------S-----------------

pLDDT: mean 71.71, std 24.0, range [27.41, 96.94]

Organism: NCBI:txid706981